Protein AF-A0A1F6G8S6-F1 (afdb_monomer)

Foldseek 3Di:
DFDQPDDPDQALDPLLLLLLLLLLVLLLLQLQQQQQQAPHALVRCCVPPVFRQAQCAQHPLGGHRQDGFLLNVLLLLQLVQCLVPVHDDLLSSLVSLLVVVVVPTSDDDPLSVVLSVVCVVPVDLADDADPVLQFCSLQSRLSSLLLLCLPPLVSSLVRSCSNSRSRRNYPNNSLLSSLLSSLLSCLSGPLDVVVSVVSLVSSCVVPVPQAPLVPLPLQLERRSSNLNSLLVNLLVVDDASSSSSSSQSSSGHRRSSSSSSNSSNRSSNRGDVRPPPSSVVRNDPVSSVSSSVSSVSSCCSRPVVSPDD

Secondary structure (DSSP, 8-state):
-------S----SHHHHHHHHHHHHHHHHHHHHHTTTTT--HHHHHHHHSS--S---BTTTTBPTT---HHHHHHHHHHHHHHHHTS--HHHHHHHHHHHHHT--S---HHHHHHHHHHHHH--SSPPP-TT--BGGGTTT-HHHHHHTSS-HHHHHHHHHHHHTTT---HHHHHHHHHHHHHHHHHHHH--HHHHHHHHHHHHHHSHHHH-GGG-----SSBHHHHHHHHHHHHHH-SSHHHHHHHHHHH-SSHHHHHHHHHHHHHHHH-GGGS-HHHHTTS-HHHHHHHHHHHHHHHHHHHGGG---

Sequence (309 aa):
MPPNLLTEGAPWDRGVQLRAQGAFLGAALGDALGGTTEFMTPSEIEYKHGVHKEMIGGGWLRLKPGQVTDDTQMNLALGQSIIDRGGLDPSDVAAKFLAWMRSKPIDLGSTVRQGLQQFRRSGLALAEPSEYAAGNGAAMRMLPAILAALEDREKMQEWVLGQARITHNNPVSDAGCLFLADLIRAALLMGGRAPLKSIAFSWIELYPNLFDFKRFKRSVDGYLPNSVKTALHFFFSTGDFEACLVGVVNAGGDADTNGALAGMLAGAFYGPTELPRRWLKVLDSPTQIEINRQVSQIWQQFYSHQETP

InterPro domains:
  IPR005502 ADP-ribosylation/Crystallin J1 [PF03747] (22-278)
  IPR013479 ADP-ribosyl-dinitrogen reductase hydrolase [TIGR02662] (17-298)
  IPR036705 ADP-ribosylation/Crystallin J1 superfamily [G3DSA:1.10.4080.10] (14-304)
  IPR036705 ADP-ribosylation/Crystallin J1 superfamily [SSF101478] (19-287)
  IPR050792 ADP-ribosylglycohydrolase-like [PTHR16222] (16-284)

Mean predicted aligned error: 3.8 Å

Nearest PDB structures (foldseek):
  2woe-assembly3_C  TM=9.854E-01  e=2.363E-29  Rhodospirillum rubrum
  2woc-assembly3_C  TM=9.839E-01  e=4.883E-29  Rhodospirillum rubrum
  3o5t-assembly1_A  TM=9.790E-01  e=7.488E-27  Azospirillum brasilense
  3g9d-assembly2_B  TM=9.784E-01  e=2.441E-25  Azospirillum brasilense
  1t5j-assembly1_A  TM=8.883E-01  e=4.228E-17  Methanocaldococcus jannaschii

Solvent-accessible surface area (backbone atoms only — not comparable to full-atom values): 15519 Å² total; per-residue (Å²): 133,65,80,85,83,74,68,92,79,64,73,80,43,72,65,32,56,42,9,50,46,8,13,54,52,22,18,38,52,15,21,13,49,4,44,34,31,38,76,31,49,41,70,54,42,36,72,77,54,57,70,60,79,69,50,67,25,32,38,88,81,60,38,52,50,17,45,64,50,46,48,44,52,43,21,54,36,40,35,52,33,30,63,79,65,76,38,87,47,40,57,54,32,46,50,39,51,43,53,48,59,71,70,60,59,96,49,77,59,69,51,53,54,51,16,44,52,47,25,73,74,71,69,47,43,56,32,72,81,34,90,85,26,32,41,33,83,41,51,51,29,34,59,44,37,42,67,60,26,60,87,44,62,68,58,17,50,52,36,40,46,42,61,18,22,28,33,26,25,20,75,66,23,47,53,44,34,50,50,51,46,56,45,33,52,43,22,34,60,63,66,49,71,65,65,48,50,52,55,51,48,45,49,21,72,76,35,54,90,55,44,50,35,92,69,67,76,79,52,31,46,58,43,21,40,32,28,52,21,47,24,51,41,30,55,74,74,40,91,51,53,62,59,18,42,35,52,40,24,45,57,8,29,38,3,17,56,32,8,18,49,28,17,26,40,36,12,12,44,67,19,51,87,56,50,58,65,74,50,63,72,41,35,46,64,68,60,53,52,50,51,55,49,49,51,51,48,42,43,55,74,68,48,58,88,57,74,70,130

Structure (mmCIF, N/CA/C/O backbone):
data_AF-A0A1F6G8S6-F1
#
_entry.id   AF-A0A1F6G8S6-F1
#
loop_
_atom_site.group_PDB
_atom_site.id
_atom_site.type_symbol
_atom_site.label_atom_id
_atom_site.label_alt_id
_atom_site.label_comp_id
_atom_site.label_asym_id
_atom_site.label_entity_id
_atom_site.label_seq_id
_atom_site.pdbx_PDB_ins_code
_atom_site.Cartn_x
_atom_site.Cartn_y
_atom_site.Cartn_z
_atom_site.occupancy
_atom_site.B_iso_or_equiv
_atom_site.auth_seq_id
_atom_site.auth_comp_id
_atom_site.auth_asym_id
_atom_site.auth_atom_id
_atom_site.pdbx_PDB_model_num
ATOM 1 N N . MET A 1 1 ? 6.877 16.413 12.586 1.00 63.47 1 MET A N 1
ATOM 2 C CA . MET A 1 1 ? 5.881 16.099 11.540 1.00 63.47 1 MET A CA 1
ATOM 3 C C . MET A 1 1 ? 5.879 17.227 10.525 1.00 63.47 1 MET A C 1
ATOM 5 O O . MET A 1 1 ? 6.006 18.370 10.956 1.00 63.47 1 MET A O 1
ATOM 9 N N . PRO A 1 2 ? 5.785 16.941 9.218 1.00 67.75 2 PRO A N 1
ATOM 10 C CA . PRO A 1 2 ? 5.714 17.987 8.204 1.00 67.75 2 PRO A CA 1
ATOM 11 C C . PRO A 1 2 ? 4.380 18.748 8.281 1.00 67.75 2 PRO A C 1
ATOM 13 O O . PRO A 1 2 ? 3.397 18.191 8.794 1.00 67.75 2 PRO A O 1
ATOM 16 N N . PRO A 1 3 ? 4.346 20.008 7.802 1.00 61.47 3 PRO A N 1
ATOM 17 C CA . PRO A 1 3 ? 3.150 20.845 7.841 1.00 61.47 3 PRO A CA 1
ATOM 18 C C . PRO A 1 3 ? 2.005 20.223 7.031 1.00 61.47 3 PRO A C 1
ATOM 20 O O . PRO A 1 3 ? 2.232 19.592 5.998 1.00 61.47 3 PRO A O 1
ATOM 23 N N . ASN A 1 4 ? 0.763 20.412 7.487 1.00 71.75 4 ASN A N 1
ATOM 24 C CA . ASN A 1 4 ? -0.418 20.052 6.703 1.00 71.75 4 ASN A CA 1
ATOM 25 C C . ASN A 1 4 ? -0.569 21.065 5.559 1.00 71.75 4 ASN A C 1
ATOM 27 O O . ASN A 1 4 ? -1.045 22.175 5.767 1.00 71.75 4 ASN A O 1
ATOM 31 N N . LEU A 1 5 ? -0.113 20.689 4.363 1.00 62.06 5 LEU A N 1
ATOM 32 C CA . LEU A 1 5 ? -0.135 21.550 3.175 1.00 62.06 5 LEU A CA 1
ATOM 33 C C . LEU A 1 5 ? -1.486 21.534 2.439 1.00 62.06 5 LEU A C 1
ATOM 35 O O . LEU A 1 5 ? -1.617 22.179 1.400 1.00 62.06 5 LEU A O 1
ATOM 39 N N . LEU A 1 6 ? -2.482 20.800 2.951 1.00 63.47 6 LEU A N 1
ATOM 40 C CA . LEU A 1 6 ? -3.836 20.836 2.410 1.00 63.47 6 LEU A CA 1
ATOM 41 C C . LEU A 1 6 ? -4.555 22.066 2.961 1.00 63.47 6 LEU A C 1
ATOM 43 O O . LEU A 1 6 ? -4.807 22.152 4.161 1.00 63.47 6 LEU A O 1
ATOM 47 N N . THR A 1 7 ? -4.871 23.014 2.083 1.00 49.47 7 THR A N 1
ATOM 48 C CA . THR A 1 7 ? -5.745 24.147 2.399 1.00 49.47 7 THR A CA 1
ATOM 49 C C . THR A 1 7 ? -7.145 23.639 2.745 1.00 49.47 7 THR A C 1
ATOM 51 O O . THR A 1 7 ? -7.621 22.683 2.131 1.00 49.47 7 THR A O 1
ATOM 54 N N . GLU A 1 8 ? -7.810 24.274 3.710 1.00 49.31 8 GLU A N 1
ATOM 55 C CA . GLU A 1 8 ? -9.228 24.036 4.009 1.00 49.31 8 GLU A CA 1
ATOM 56 C C . GLU A 1 8 ? -10.070 24.116 2.717 1.00 49.31 8 GLU A C 1
ATOM 58 O O . GLU A 1 8 ? -9.845 24.997 1.885 1.00 49.31 8 GLU A O 1
ATOM 63 N N . GLY A 1 9 ? -11.011 23.180 2.529 1.00 53.47 9 GLY A N 1
ATOM 64 C CA . GLY A 1 9 ? -11.917 23.165 1.368 1.00 53.47 9 GLY A CA 1
ATOM 65 C C . GLY A 1 9 ? -11.586 22.173 0.243 1.00 53.47 9 GLY A C 1
ATOM 66 O O . GLY A 1 9 ? -11.941 22.432 -0.906 1.00 53.47 9 GLY A O 1
ATOM 67 N N . ALA A 1 10 ? -10.923 21.044 0.527 1.00 57.28 10 ALA A N 1
ATOM 68 C CA . ALA A 1 10 ? -10.801 19.968 -0.462 1.00 57.28 10 ALA A CA 1
ATOM 69 C C . ALA A 1 10 ? -12.202 19.455 -0.870 1.00 57.28 10 ALA A C 1
ATOM 71 O O . ALA A 1 10 ? -13.037 19.245 0.011 1.00 57.28 10 ALA A O 1
ATOM 72 N N . PRO A 1 11 ? -12.491 19.269 -2.171 1.00 63.47 11 PRO A N 1
ATOM 73 C CA . PRO A 1 11 ? -13.819 18.864 -2.613 1.00 63.47 11 PRO A CA 1
ATOM 74 C C . PRO A 1 11 ? -14.069 17.398 -2.248 1.00 63.47 11 PRO A C 1
ATOM 76 O O . PRO A 1 11 ? -13.376 16.510 -2.735 1.00 63.47 11 PRO A O 1
ATOM 79 N N . TRP A 1 12 ? -15.071 17.142 -1.411 1.00 72.31 12 TRP A N 1
ATOM 80 C CA . TRP A 1 12 ? -15.525 15.799 -1.029 1.00 72.31 12 TRP A CA 1
ATOM 81 C C . TRP A 1 12 ? -16.490 15.238 -2.066 1.00 72.31 12 TRP A C 1
ATOM 83 O O . TRP A 1 12 ? -17.660 14.981 -1.803 1.00 72.31 12 TRP A O 1
ATOM 93 N N . ASP A 1 13 ? -15.994 15.114 -3.292 1.00 78.06 13 ASP A N 1
ATOM 94 C CA . ASP A 1 13 ? -16.807 14.798 -4.455 1.00 78.06 13 ASP A CA 1
ATOM 95 C C . ASP A 1 13 ? -16.595 13.367 -4.970 1.00 78.06 13 ASP A C 1
ATOM 97 O O . ASP A 1 13 ? -15.736 12.594 -4.527 1.00 78.06 13 ASP A O 1
ATOM 101 N N . ARG A 1 14 ? -17.382 13.021 -5.993 1.00 84.12 14 ARG A N 1
ATOM 102 C CA . ARG A 1 14 ? -17.264 11.752 -6.715 1.00 84.12 14 ARG A CA 1
ATOM 103 C C . ARG A 1 14 ? -15.857 11.526 -7.290 1.00 84.12 14 ARG A C 1
ATOM 105 O O . ARG A 1 14 ? -15.459 10.377 -7.472 1.00 84.12 14 ARG A O 1
ATOM 112 N N . GLY A 1 15 ? -15.100 12.583 -7.579 1.00 88.88 15 GLY A N 1
ATOM 113 C CA . GLY A 1 15 ? -13.724 12.506 -8.059 1.00 88.88 15 GLY A CA 1
ATOM 114 C C . GLY A 1 15 ? -12.766 11.944 -7.009 1.00 88.88 15 GLY A C 1
ATOM 115 O O . GLY A 1 15 ? -11.955 11.078 -7.342 1.00 88.88 15 GLY A O 1
ATOM 116 N N . VAL A 1 16 ? -12.883 12.360 -5.743 1.00 90.94 16 VAL A N 1
ATOM 117 C CA . VAL A 1 16 ? -12.100 11.776 -4.635 1.00 90.94 16 VAL A CA 1
ATOM 118 C C . VAL A 1 16 ? -12.448 10.303 -4.445 1.00 90.94 16 VAL A C 1
ATOM 120 O O . VAL A 1 16 ? -11.545 9.472 -4.353 1.00 90.94 16 VAL A O 1
ATOM 123 N N . GLN A 1 17 ? -13.735 9.950 -4.473 1.00 92.50 17 GLN A N 1
ATOM 124 C CA . GLN A 1 17 ? -14.167 8.555 -4.359 1.00 92.50 17 GLN A CA 1
ATOM 125 C C . GLN A 1 17 ? -13.624 7.681 -5.502 1.00 92.50 17 GLN A C 1
ATOM 127 O O . GLN A 1 17 ? -13.172 6.558 -5.277 1.00 92.50 17 GLN A O 1
ATOM 132 N N . LEU A 1 18 ? -13.625 8.194 -6.738 1.00 93.81 18 LEU A N 1
ATOM 133 C CA . LEU A 1 18 ? -13.023 7.503 -7.878 1.00 93.81 18 LEU A CA 1
ATOM 134 C C . LEU A 1 18 ? -11.514 7.331 -7.680 1.00 93.81 18 LEU A C 1
ATOM 136 O O . LEU A 1 18 ? -11.003 6.237 -7.896 1.00 93.81 18 LEU A O 1
ATOM 140 N N . ARG A 1 19 ? -10.792 8.355 -7.212 1.00 95.94 19 ARG A N 1
ATOM 141 C CA . ARG A 1 19 ? -9.364 8.228 -6.875 1.00 95.94 19 ARG A CA 1
ATOM 142 C C . ARG A 1 19 ? -9.115 7.223 -5.744 1.00 95.94 19 ARG A C 1
ATOM 144 O O . ARG A 1 19 ? -8.142 6.482 -5.822 1.00 95.94 19 ARG A O 1
ATOM 151 N N . ALA A 1 20 ? -10.007 7.114 -4.759 1.00 96.75 20 ALA A N 1
ATOM 152 C CA . ALA A 1 20 ? -9.940 6.081 -3.720 1.00 96.75 20 ALA A CA 1
ATOM 153 C C . ALA A 1 20 ? -10.088 4.665 -4.304 1.00 96.75 20 ALA A C 1
ATOM 155 O O . ALA A 1 20 ? -9.316 3.768 -3.962 1.00 96.75 20 ALA A O 1
ATOM 156 N N . GLN A 1 21 ? -11.014 4.479 -5.250 1.00 97.56 21 GLN A N 1
ATOM 157 C CA . GLN A 1 21 ? -11.130 3.240 -6.024 1.00 97.56 21 GLN A CA 1
ATOM 158 C C . GLN A 1 21 ? -9.853 2.967 -6.834 1.00 97.56 21 GLN A C 1
ATOM 160 O O . GLN A 1 21 ? -9.352 1.844 -6.838 1.00 97.56 21 GLN A O 1
ATOM 165 N N . GLY A 1 22 ? -9.306 4.001 -7.479 1.00 98.19 22 GLY A N 1
ATOM 166 C CA . GLY A 1 22 ? -8.044 3.945 -8.210 1.00 98.19 22 GLY A CA 1
ATOM 167 C C . GLY A 1 22 ? -6.873 3.518 -7.328 1.00 98.19 22 GLY A C 1
ATOM 168 O O . GLY A 1 22 ? -6.099 2.662 -7.737 1.00 98.19 22 GLY A O 1
ATOM 169 N N . ALA A 1 23 ? -6.771 4.048 -6.108 1.00 98.69 23 ALA A N 1
ATOM 170 C CA . ALA A 1 23 ? -5.733 3.700 -5.141 1.00 98.69 23 ALA A CA 1
ATOM 171 C C . ALA A 1 23 ? -5.807 2.228 -4.722 1.00 98.69 23 ALA A C 1
ATOM 173 O O . ALA A 1 23 ? -4.795 1.532 -4.716 1.00 98.69 23 ALA A O 1
ATOM 174 N N . PHE A 1 24 ? -7.005 1.733 -4.404 1.00 98.75 24 PHE A N 1
ATOM 175 C CA . PHE A 1 24 ? -7.172 0.366 -3.911 1.00 98.75 24 PHE A CA 1
ATOM 176 C C . PHE A 1 24 ? -6.977 -0.658 -5.034 1.00 98.75 24 PHE A C 1
ATOM 178 O O . PHE A 1 24 ? -6.201 -1.601 -4.885 1.00 98.75 24 PHE A O 1
ATOM 185 N N . LEU A 1 25 ? -7.588 -0.435 -6.202 1.00 98.81 25 LEU A N 1
ATOM 186 C CA . LEU A 1 25 ? -7.312 -1.260 -7.379 1.00 98.81 25 LEU A CA 1
ATOM 187 C C . LEU A 1 25 ? -5.840 -1.160 -7.781 1.00 98.81 25 LEU A C 1
ATOM 189 O O . LEU A 1 25 ? -5.233 -2.171 -8.093 1.00 98.81 25 LEU A O 1
ATOM 193 N N . GLY A 1 26 ? -5.247 0.031 -7.735 1.00 98.81 26 GLY A N 1
ATOM 194 C CA . GLY A 1 26 ? -3.843 0.246 -8.057 1.00 98.81 26 GLY A CA 1
ATOM 195 C C . GLY A 1 26 ? -2.903 -0.560 -7.164 1.00 98.81 26 GLY A C 1
ATOM 196 O O . GLY A 1 26 ? -1.983 -1.187 -7.683 1.00 98.81 26 GLY A O 1
ATOM 197 N N . ALA A 1 27 ? -3.171 -0.608 -5.856 1.00 98.88 27 ALA A N 1
ATOM 198 C CA . ALA A 1 27 ? -2.441 -1.461 -4.922 1.00 98.88 27 ALA A CA 1
ATOM 199 C C . ALA A 1 27 ? -2.555 -2.945 -5.306 1.00 98.88 27 ALA A C 1
ATOM 201 O O . ALA A 1 27 ? -1.536 -3.614 -5.450 1.00 98.88 27 ALA A O 1
ATOM 202 N N . ALA A 1 28 ? -3.771 -3.428 -5.583 1.00 98.88 28 ALA A N 1
ATOM 203 C CA . ALA A 1 28 ? -4.000 -4.816 -5.988 1.00 98.88 28 ALA A CA 1
ATOM 204 C C . ALA A 1 28 ? -3.361 -5.176 -7.338 1.00 98.88 28 ALA A C 1
ATOM 206 O O . ALA A 1 28 ? -2.873 -6.287 -7.532 1.00 98.88 28 ALA A O 1
ATOM 207 N N . LEU A 1 29 ? -3.338 -4.233 -8.284 1.00 98.88 29 LEU A N 1
ATOM 208 C CA . LEU A 1 29 ? -2.660 -4.423 -9.561 1.00 98.88 29 LEU A CA 1
ATOM 209 C C . LEU A 1 29 ? -1.137 -4.482 -9.384 1.00 98.88 29 LEU A C 1
ATOM 211 O O . LEU A 1 29 ? -0.482 -5.258 -10.075 1.00 98.88 29 LEU A O 1
ATOM 215 N N . GLY A 1 30 ? -0.583 -3.668 -8.482 1.00 98.81 30 GLY A N 1
ATOM 216 C CA . GLY A 1 30 ? 0.840 -3.662 -8.154 1.00 98.81 30 GLY A CA 1
ATOM 217 C C . GLY A 1 30 ? 1.306 -4.945 -7.482 1.00 98.81 30 GLY A C 1
ATOM 218 O O . GLY A 1 30 ? 2.284 -5.526 -7.942 1.00 98.81 30 GLY A O 1
ATOM 219 N N . ASP A 1 31 ? 0.555 -5.406 -6.485 1.00 98.81 31 ASP A N 1
ATOM 220 C CA . ASP A 1 31 ? 0.712 -6.709 -5.829 1.00 98.81 31 ASP A CA 1
ATOM 221 C C . ASP A 1 31 ? 0.735 -7.841 -6.879 1.00 98.81 31 ASP A C 1
ATOM 223 O O . ASP A 1 31 ? 1.769 -8.474 -7.111 1.00 98.81 31 ASP A O 1
ATOM 227 N N . ALA A 1 32 ? -0.358 -8.013 -7.635 1.00 98.69 32 ALA A N 1
ATOM 228 C CA . ALA A 1 32 ? -0.484 -9.126 -8.577 1.00 98.69 32 ALA A CA 1
ATOM 229 C C . ALA A 1 32 ? 0.550 -9.089 -9.720 1.00 98.69 32 ALA A C 1
ATOM 231 O O . ALA A 1 32 ? 0.971 -10.135 -10.225 1.00 98.69 32 ALA A O 1
ATOM 232 N N . LEU A 1 33 ? 0.948 -7.894 -10.176 1.00 98.75 33 LEU A N 1
ATOM 233 C CA . LEU A 1 33 ? 1.986 -7.751 -11.196 1.00 98.75 33 LEU A CA 1
ATOM 234 C C . LEU A 1 33 ? 3.373 -8.065 -10.615 1.00 98.75 33 LEU A C 1
ATOM 236 O O . LEU A 1 33 ? 4.149 -8.774 -11.262 1.00 98.75 33 LEU A O 1
ATOM 240 N N . GLY A 1 34 ? 3.674 -7.563 -9.417 1.00 98.56 34 GLY A N 1
ATOM 241 C CA . GLY A 1 34 ? 4.967 -7.704 -8.752 1.00 98.56 34 GLY A CA 1
ATOM 242 C C . GLY A 1 34 ? 5.249 -9.108 -8.220 1.00 98.56 34 GLY A C 1
ATOM 243 O O . GLY A 1 34 ? 6.388 -9.557 -8.314 1.00 98.56 34 GLY A O 1
ATOM 244 N N . GLY A 1 35 ? 4.225 -9.870 -7.818 1.00 98.12 35 GLY A N 1
ATOM 245 C CA . GLY A 1 35 ? 4.396 -11.246 -7.321 1.00 98.12 35 GLY A CA 1
ATOM 246 C C . GLY A 1 35 ? 5.021 -12.217 -8.337 1.00 98.12 35 GLY A C 1
ATOM 247 O O . GLY A 1 35 ? 5.520 -13.284 -7.985 1.00 98.12 35 GLY A O 1
ATOM 248 N N . THR A 1 36 ? 5.045 -11.852 -9.625 1.00 98.50 36 THR A N 1
ATOM 249 C CA . THR A 1 36 ? 5.765 -12.618 -10.658 1.00 98.50 36 THR A CA 1
ATOM 250 C C . THR A 1 36 ? 7.285 -12.466 -10.542 1.00 98.50 36 THR A C 1
ATOM 252 O O . THR A 1 36 ? 8.013 -13.429 -10.788 1.00 98.50 36 THR A O 1
ATOM 255 N N . THR A 1 37 ? 7.762 -11.262 -10.211 1.00 98.38 37 THR A N 1
ATOM 256 C CA . THR A 1 37 ? 9.184 -10.877 -10.224 1.00 98.38 37 THR A CA 1
ATOM 257 C C . THR A 1 37 ? 9.789 -10.725 -8.831 1.00 98.38 37 THR A C 1
ATOM 259 O O . THR A 1 37 ? 10.955 -10.345 -8.701 1.00 98.38 37 THR A O 1
ATOM 262 N N . GLU A 1 38 ? 9.026 -11.054 -7.794 1.00 97.88 38 GLU A N 1
ATOM 263 C CA . GLU A 1 38 ? 9.492 -11.082 -6.415 1.00 97.88 38 GLU A CA 1
ATOM 264 C C . GLU A 1 38 ? 10.717 -12.007 -6.250 1.00 97.88 38 GLU A C 1
ATOM 266 O O . GLU A 1 38 ? 10.808 -13.090 -6.839 1.00 97.88 38 GLU A O 1
ATOM 271 N N . PHE A 1 39 ? 11.696 -11.529 -5.481 1.00 96.88 39 PHE A N 1
ATOM 272 C CA . PHE A 1 39 ? 13.040 -12.076 -5.272 1.00 96.88 39 PHE A CA 1
ATOM 273 C C . PHE A 1 39 ? 13.929 -12.211 -6.514 1.00 96.88 39 PHE A C 1
ATOM 275 O O . PHE A 1 39 ? 15.046 -12.719 -6.407 1.00 96.88 39 PHE A O 1
ATOM 282 N N . MET A 1 40 ? 13.499 -11.720 -7.678 1.00 97.81 40 MET A N 1
ATOM 283 C CA . MET A 1 40 ? 14.347 -11.666 -8.867 1.00 97.81 40 MET A CA 1
ATOM 284 C C . MET A 1 40 ? 15.191 -10.391 -8.892 1.00 97.81 40 MET A C 1
ATOM 286 O O . MET A 1 40 ? 14.781 -9.325 -8.433 1.00 97.81 40 MET A O 1
ATOM 290 N N . THR A 1 41 ? 16.375 -10.480 -9.485 1.00 97.06 41 THR A N 1
ATOM 291 C CA . THR A 1 41 ? 17.188 -9.320 -9.866 1.00 97.06 41 THR A CA 1
ATOM 292 C C . THR A 1 41 ? 16.727 -8.743 -11.212 1.00 97.06 41 THR A C 1
ATOM 294 O O . THR A 1 41 ? 16.174 -9.479 -12.034 1.00 97.06 41 THR A O 1
ATOM 297 N N . PRO A 1 42 ? 17.022 -7.463 -11.523 1.00 96.50 42 PRO A N 1
ATOM 298 C CA . PRO A 1 42 ? 16.706 -6.884 -12.832 1.00 96.50 42 PRO A CA 1
ATOM 299 C C . PRO A 1 42 ? 17.224 -7.710 -14.017 1.00 96.50 42 PRO A C 1
ATOM 301 O O . PRO A 1 42 ? 16.502 -7.911 -14.988 1.00 96.50 42 PRO A O 1
ATOM 304 N N . SER A 1 43 ? 18.448 -8.244 -13.924 1.00 97.50 43 SER A N 1
ATOM 305 C CA . SER A 1 43 ? 19.036 -9.080 -14.980 1.00 97.50 43 SER A CA 1
ATOM 306 C C . SER A 1 43 ? 18.284 -10.397 -15.182 1.00 97.50 43 SER A C 1
ATOM 308 O O . SER A 1 43 ? 18.160 -10.865 -16.310 1.00 97.50 43 SER A O 1
ATOM 310 N N . GLU A 1 44 ? 17.766 -11.006 -14.114 1.00 98.12 44 GLU A N 1
ATOM 311 C CA . GLU A 1 44 ? 16.960 -12.227 -14.223 1.00 98.12 44 GLU A CA 1
ATOM 312 C C . GLU A 1 44 ? 15.583 -11.946 -14.825 1.00 98.12 44 GLU A C 1
ATOM 314 O O . GLU A 1 44 ? 15.074 -12.771 -15.588 1.00 98.12 44 GLU A O 1
ATOM 319 N N . ILE A 1 45 ? 14.989 -10.793 -14.502 1.00 98.38 45 ILE A N 1
ATOM 320 C CA . ILE A 1 45 ? 13.717 -10.354 -15.086 1.00 98.38 45 ILE A CA 1
ATOM 321 C C . ILE A 1 45 ? 13.907 -10.104 -16.580 1.00 98.38 45 ILE A C 1
ATOM 323 O O . ILE A 1 45 ? 13.143 -10.634 -17.384 1.00 98.38 45 ILE A O 1
ATOM 327 N N . GLU A 1 46 ? 14.968 -9.390 -16.959 1.00 98.19 46 GLU A N 1
ATOM 328 C CA . GLU A 1 46 ? 15.315 -9.150 -18.359 1.00 98.19 46 GLU A CA 1
ATOM 329 C C . GLU A 1 46 ? 15.547 -10.457 -19.120 1.00 98.19 46 GLU A C 1
ATOM 331 O O . GLU A 1 46 ? 14.983 -10.664 -20.193 1.00 98.19 46 GLU A O 1
ATOM 336 N N . TYR A 1 47 ? 16.301 -11.388 -18.536 1.00 98.19 47 TYR A N 1
ATOM 337 C CA . TYR A 1 47 ? 16.574 -12.678 -19.161 1.00 98.19 47 TYR A CA 1
ATOM 338 C C . TYR A 1 47 ? 15.310 -13.527 -19.376 1.00 98.19 47 TYR A C 1
ATOM 340 O O . TYR A 1 47 ? 15.156 -14.141 -20.432 1.00 98.19 47 TYR A O 1
ATOM 348 N N . LYS A 1 48 ? 14.402 -13.590 -18.390 1.00 97.75 48 LYS A N 1
ATOM 349 C CA . LYS A 1 48 ? 13.210 -14.458 -18.455 1.00 97.75 48 LYS A CA 1
ATOM 350 C C . LYS A 1 48 ? 12.013 -13.816 -19.156 1.00 97.75 48 LYS A C 1
ATOM 352 O O . LYS A 1 48 ? 11.224 -14.528 -19.772 1.00 97.75 48 LYS A O 1
ATOM 357 N N . HIS A 1 49 ? 11.854 -12.502 -19.030 1.00 97.62 49 HIS A N 1
ATOM 358 C CA . HIS A 1 49 ? 10.639 -11.782 -19.421 1.00 97.62 49 HIS A CA 1
ATOM 359 C C . HIS A 1 49 ? 10.908 -10.608 -20.373 1.00 97.62 49 HIS A C 1
ATOM 361 O O . HIS A 1 49 ? 9.960 -10.052 -20.931 1.00 97.62 49 HIS A O 1
ATOM 367 N N . GLY A 1 50 ? 12.169 -10.215 -20.577 1.00 98.31 50 GLY A N 1
ATOM 368 C CA . GLY A 1 50 ? 12.527 -8.968 -21.250 1.00 98.31 50 GLY A CA 1
ATOM 369 C C . GLY A 1 50 ? 12.103 -7.767 -20.408 1.00 98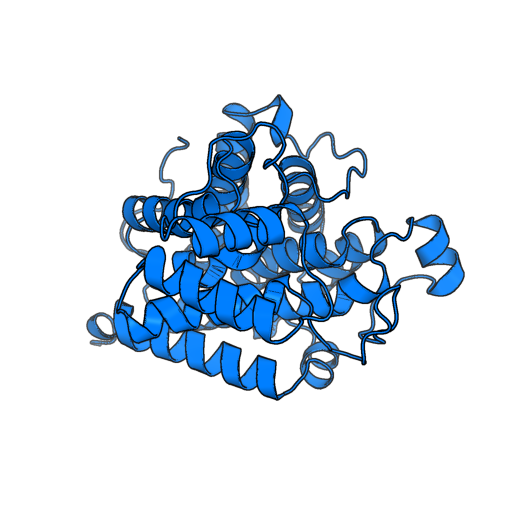.31 50 GLY A C 1
ATOM 370 O O . GLY A 1 50 ? 12.850 -7.278 -19.573 1.00 98.31 50 GLY A O 1
ATOM 371 N N . VAL A 1 51 ? 10.870 -7.308 -20.598 1.00 98.31 51 VAL A N 1
ATOM 372 C CA . VAL A 1 51 ? 10.245 -6.321 -19.711 1.00 98.31 51 VAL A CA 1
ATOM 373 C C . VAL A 1 51 ? 8.939 -6.912 -19.216 1.00 98.31 51 VAL A C 1
ATOM 375 O O . VAL A 1 51 ? 7.998 -7.095 -19.993 1.00 98.31 51 VAL A O 1
ATOM 378 N N . HIS A 1 52 ? 8.876 -7.202 -17.920 1.00 98.62 52 HIS A N 1
ATOM 379 C CA . HIS A 1 52 ? 7.677 -7.734 -17.289 1.00 98.62 52 HIS A CA 1
ATOM 380 C C . HIS A 1 52 ? 6.592 -6.656 -17.209 1.00 98.62 52 HIS A C 1
ATOM 382 O O . HIS A 1 52 ? 6.770 -5.631 -16.555 1.00 98.62 52 HIS A O 1
ATOM 388 N N . LYS A 1 53 ? 5.477 -6.856 -17.912 1.00 98.44 53 LYS A N 1
ATOM 389 C CA . LYS A 1 53 ? 4.388 -5.863 -18.025 1.00 98.44 53 LYS A CA 1
ATOM 390 C C . LYS A 1 53 ? 2.997 -6.475 -18.183 1.00 98.44 53 LYS A C 1
ATOM 392 O O . LYS A 1 53 ? 2.037 -5.766 -18.486 1.00 98.44 53 LYS A O 1
ATOM 397 N N . GLU A 1 54 ? 2.891 -7.790 -18.028 1.00 98.06 54 GLU A N 1
ATOM 398 C CA . GLU A 1 54 ? 1.646 -8.542 -18.175 1.00 98.06 54 GLU A CA 1
ATOM 399 C C . GLU A 1 54 ? 1.410 -9.394 -16.929 1.00 98.06 54 GLU A C 1
ATOM 401 O O . GLU A 1 54 ? 2.346 -9.961 -16.371 1.00 98.06 54 GLU A O 1
ATOM 406 N N . MET A 1 55 ? 0.154 -9.512 -16.498 1.00 96.88 55 MET A N 1
ATOM 407 C CA . MET A 1 55 ? -0.223 -10.286 -15.310 1.00 96.88 55 MET A CA 1
ATOM 408 C C . MET A 1 55 ? -0.236 -11.785 -15.602 1.00 96.88 55 MET A C 1
ATOM 410 O O . MET A 1 55 ? -1.291 -12.396 -15.739 1.00 96.88 55 MET A O 1
ATOM 414 N N . ILE A 1 56 ? 0.944 -12.381 -15.726 1.00 97.94 56 ILE A N 1
ATOM 415 C CA . ILE A 1 56 ? 1.105 -13.799 -16.077 1.00 97.94 56 ILE A CA 1
ATOM 416 C C . ILE A 1 56 ? 1.132 -14.736 -14.859 1.00 97.94 56 ILE A C 1
ATOM 418 O O . ILE A 1 56 ? 1.070 -15.952 -15.037 1.00 97.94 56 ILE A O 1
ATOM 422 N N . GLY A 1 57 ? 1.185 -14.196 -13.637 1.00 97.75 57 GLY A N 1
ATOM 423 C CA . GLY A 1 57 ? 1.356 -14.988 -12.417 1.00 97.75 57 GLY A CA 1
ATOM 424 C C . GLY A 1 57 ? 2.714 -15.698 -12.389 1.00 97.75 57 GLY A C 1
ATOM 425 O O . GLY A 1 57 ? 3.692 -15.234 -12.966 1.00 97.75 57 GLY A O 1
ATOM 426 N N . GLY A 1 58 ? 2.789 -16.858 -11.745 1.00 97.44 58 GLY A N 1
ATOM 427 C CA . GLY A 1 58 ? 4.038 -17.588 -11.564 1.00 97.44 58 GLY A CA 1
ATOM 428 C C . GLY A 1 58 ? 4.807 -17.077 -10.351 1.00 97.44 58 GLY A C 1
ATOM 429 O O . GLY A 1 58 ? 4.292 -17.138 -9.236 1.00 97.44 58 GLY A O 1
ATOM 430 N N . GLY A 1 59 ? 6.055 -16.654 -10.551 1.00 96.88 59 GLY A N 1
ATOM 431 C CA . GLY A 1 59 ? 6.956 -16.321 -9.447 1.00 96.88 59 GLY A CA 1
ATOM 432 C C . GLY A 1 59 ? 7.278 -17.525 -8.555 1.00 96.88 59 GLY A C 1
ATOM 433 O O . GLY A 1 59 ? 6.942 -18.678 -8.860 1.00 96.88 59 GLY A O 1
ATOM 434 N N . TRP A 1 60 ? 7.944 -17.268 -7.433 1.00 97.12 60 TRP A N 1
ATOM 435 C CA . TRP A 1 60 ? 8.315 -18.316 -6.478 1.00 97.12 60 TRP A CA 1
ATOM 436 C C . TRP A 1 60 ? 7.089 -18.931 -5.773 1.00 97.12 60 TRP A C 1
ATOM 438 O O . TRP A 1 60 ? 7.099 -20.124 -5.459 1.00 97.12 60 TRP A O 1
ATOM 448 N N . LEU A 1 61 ? 6.005 -18.159 -5.636 1.00 96.12 61 LEU A N 1
ATOM 449 C CA . LEU A 1 61 ? 4.713 -18.576 -5.075 1.00 96.12 61 LEU A CA 1
ATOM 450 C C . LEU A 1 61 ? 3.835 -19.388 -6.042 1.00 96.12 61 LEU A C 1
ATOM 452 O O . LEU A 1 61 ? 2.837 -19.970 -5.619 1.00 96.12 61 LEU A O 1
ATOM 456 N N . ARG A 1 62 ? 4.189 -19.466 -7.334 1.00 97.38 62 ARG A N 1
ATOM 457 C CA . ARG A 1 62 ? 3.384 -20.121 -8.389 1.00 97.38 62 ARG A CA 1
ATOM 458 C C . ARG A 1 62 ? 1.951 -19.574 -8.469 1.00 97.38 62 ARG A C 1
ATOM 460 O O . ARG A 1 62 ? 0.990 -20.338 -8.588 1.00 97.38 62 ARG A O 1
ATOM 467 N N . LEU A 1 63 ? 1.825 -18.251 -8.410 1.00 97.81 63 LEU A N 1
ATOM 468 C CA . LEU A 1 63 ? 0.562 -17.520 -8.486 1.00 97.81 63 LEU A CA 1
ATOM 469 C C . LEU A 1 63 ? -0.180 -17.816 -9.792 1.00 97.81 63 LEU A C 1
ATOM 471 O O . LEU A 1 63 ? 0.423 -18.019 -10.849 1.00 97.81 63 LEU A O 1
ATOM 475 N N . LYS A 1 64 ? -1.510 -17.793 -9.748 1.00 98.19 64 LYS A N 1
ATOM 476 C CA . LYS A 1 64 ? -2.317 -17.715 -10.971 1.00 98.19 64 LYS A CA 1
ATOM 477 C C . LYS A 1 64 ? -2.213 -16.301 -11.568 1.00 98.19 64 LYS A C 1
ATOM 479 O O . LYS A 1 64 ? -2.004 -15.350 -10.817 1.00 98.19 64 LYS A O 1
ATOM 484 N N . PRO A 1 65 ? -2.394 -16.132 -12.891 1.00 98.38 65 PRO A N 1
ATOM 485 C CA . PRO A 1 65 ? -2.560 -14.813 -13.502 1.00 98.38 65 PRO A CA 1
ATOM 486 C C . PRO A 1 65 ? -3.565 -13.949 -12.727 1.00 98.38 65 PRO A C 1
ATOM 488 O O . PRO A 1 65 ? -4.694 -14.384 -12.506 1.00 98.38 65 PRO A O 1
ATOM 491 N N . GLY A 1 66 ? -3.140 -12.757 -12.295 1.00 97.81 66 GLY A N 1
ATOM 492 C CA . GLY A 1 66 ? -3.985 -11.799 -11.570 1.00 97.81 66 GLY A CA 1
ATOM 493 C C . GLY A 1 66 ? -4.312 -12.159 -10.119 1.00 97.81 66 GLY A C 1
ATOM 494 O O . GLY A 1 66 ? -5.170 -11.510 -9.528 1.00 97.81 66 GLY A O 1
ATOM 495 N N . GLN A 1 67 ? -3.673 -13.183 -9.548 1.00 98.44 67 GLN A N 1
ATOM 496 C CA . GLN A 1 67 ? -3.812 -13.518 -8.133 1.00 98.44 67 GLN A CA 1
ATOM 497 C C . GLN A 1 67 ? -2.985 -12.560 -7.268 1.00 98.44 67 GLN A C 1
ATOM 499 O O . GLN A 1 67 ? -1.796 -12.387 -7.519 1.00 98.44 67 GLN A O 1
ATOM 504 N N . VAL A 1 68 ? -3.619 -12.006 -6.237 1.00 98.38 68 VAL A N 1
ATOM 505 C CA . VAL A 1 68 ? -3.002 -11.132 -5.224 1.00 98.38 68 VAL A CA 1
ATOM 506 C C . VAL A 1 68 ? -2.402 -11.909 -4.038 1.00 98.38 68 VAL A C 1
ATOM 508 O O . VAL A 1 68 ? -2.822 -13.044 -3.759 1.00 98.38 68 VAL A O 1
ATOM 511 N N . THR A 1 69 ? -1.467 -11.289 -3.317 1.00 98.38 69 THR A N 1
ATOM 512 C CA . THR A 1 69 ? -0.755 -11.807 -2.136 1.00 98.38 69 THR A CA 1
ATOM 513 C C . THR A 1 69 ? -1.293 -11.193 -0.830 1.00 98.38 69 THR A C 1
ATOM 515 O O . THR A 1 69 ? -2.481 -10.854 -0.724 1.00 98.38 69 THR A O 1
ATOM 518 N N . ASP A 1 70 ? -0.478 -11.161 0.227 1.00 98.31 70 ASP A N 1
ATOM 519 C CA . ASP A 1 70 ? -0.848 -10.640 1.536 1.00 98.31 70 ASP A CA 1
ATOM 520 C C . ASP A 1 70 ? -1.050 -9.121 1.549 1.00 98.31 70 ASP A C 1
ATOM 522 O O . ASP A 1 70 ? -1.929 -8.664 2.285 1.00 98.31 70 ASP A O 1
ATOM 526 N N . ASP A 1 71 ? -0.368 -8.347 0.699 1.00 98.62 71 ASP A N 1
ATOM 527 C CA . ASP A 1 71 ? -0.580 -6.903 0.533 1.00 98.62 71 ASP A CA 1
ATOM 528 C C . ASP A 1 71 ? -2.065 -6.547 0.366 1.00 98.62 71 ASP A C 1
ATOM 530 O O . ASP A 1 71 ? -2.657 -5.799 1.161 1.00 98.62 71 ASP A O 1
ATOM 534 N N . THR A 1 72 ? -2.715 -7.114 -0.654 1.00 98.75 72 THR A N 1
ATOM 535 C CA . THR A 1 72 ? -4.130 -6.838 -0.930 1.00 98.75 72 THR A CA 1
ATOM 536 C C . THR A 1 72 ? -5.038 -7.490 0.103 1.00 98.75 72 THR A C 1
ATOM 538 O O . THR A 1 72 ? -5.990 -6.866 0.580 1.00 98.75 72 THR A O 1
ATOM 541 N N . GLN A 1 73 ? -4.758 -8.737 0.489 1.00 98.75 73 GLN A N 1
ATOM 542 C CA . GLN A 1 73 ? -5.620 -9.478 1.413 1.00 98.75 73 GLN A CA 1
ATOM 543 C C . GLN A 1 73 ? -5.669 -8.828 2.802 1.00 98.75 73 GLN A C 1
ATOM 545 O O . GLN A 1 73 ? -6.734 -8.778 3.425 1.00 98.75 73 GLN A O 1
ATOM 550 N N . MET A 1 74 ? -4.551 -8.278 3.282 1.00 98.81 74 MET A N 1
ATOM 551 C CA . MET A 1 74 ? -4.511 -7.553 4.547 1.00 98.81 74 MET A CA 1
ATOM 552 C C . MET A 1 74 ? -5.186 -6.178 4.454 1.00 98.81 74 MET A C 1
ATOM 554 O O . MET A 1 74 ? -5.836 -5.781 5.422 1.00 98.81 74 MET A O 1
ATOM 558 N N . ASN A 1 75 ? -5.131 -5.476 3.310 1.00 98.69 75 ASN A N 1
ATOM 559 C CA . ASN A 1 75 ? -5.980 -4.292 3.102 1.00 98.69 75 ASN A CA 1
ATOM 560 C C . ASN A 1 75 ? -7.466 -4.665 3.216 1.00 98.69 75 ASN A C 1
ATOM 562 O O . ASN A 1 75 ? -8.206 -4.020 3.952 1.00 98.69 75 ASN A O 1
ATOM 566 N N . LEU A 1 76 ? -7.907 -5.730 2.541 1.00 98.88 76 LEU A N 1
ATOM 567 C CA . LEU A 1 76 ? -9.303 -6.178 2.601 1.00 98.88 76 LEU A CA 1
ATOM 568 C C . LEU A 1 76 ? -9.732 -6.544 4.031 1.00 98.88 76 LEU A C 1
ATOM 570 O O . LEU A 1 76 ? -10.833 -6.194 4.458 1.00 98.88 76 LEU A O 1
ATOM 574 N N . ALA A 1 77 ? -8.863 -7.207 4.799 1.00 98.81 77 ALA A N 1
ATOM 575 C CA . ALA A 1 77 ? -9.135 -7.535 6.196 1.00 98.81 77 ALA A CA 1
ATOM 576 C C . ALA A 1 77 ? -9.239 -6.282 7.088 1.00 98.81 77 ALA A C 1
ATOM 578 O O . ALA A 1 77 ? -10.137 -6.213 7.930 1.00 98.81 77 ALA A O 1
ATOM 579 N N . LEU A 1 78 ? -8.367 -5.283 6.892 1.00 98.94 78 LEU A N 1
ATOM 580 C CA . LEU A 1 78 ? -8.442 -4.006 7.609 1.00 98.94 78 LEU A CA 1
ATOM 581 C C . LEU A 1 78 ? -9.736 -3.258 7.270 1.00 98.94 78 LEU A C 1
ATOM 583 O O . LEU A 1 78 ? -10.439 -2.808 8.174 1.00 98.94 78 LEU A O 1
ATOM 587 N N . GLY A 1 79 ? -10.069 -3.145 5.983 1.00 98.81 79 GLY A N 1
ATOM 588 C CA . GLY A 1 79 ? -11.264 -2.428 5.549 1.00 98.81 79 GLY A CA 1
ATOM 589 C C . GLY A 1 79 ? -12.546 -3.073 6.060 1.00 98.81 79 GLY A C 1
ATOM 590 O O . GLY A 1 79 ? -13.430 -2.363 6.534 1.00 98.81 79 GLY A O 1
ATOM 591 N N . GLN A 1 80 ? -12.610 -4.408 6.108 1.00 98.88 80 GLN A N 1
ATOM 592 C CA . GLN A 1 80 ? -13.742 -5.095 6.726 1.00 98.88 80 GLN A CA 1
ATOM 593 C C . GLN A 1 80 ? -13.880 -4.765 8.221 1.00 98.88 80 GLN A C 1
ATOM 595 O O . GLN A 1 80 ? -14.999 -4.627 8.703 1.00 98.88 80 GLN A O 1
ATOM 600 N N . SER A 1 81 ? -12.774 -4.628 8.966 1.00 98.88 81 SER A N 1
ATOM 601 C CA . SER A 1 81 ? -12.821 -4.230 10.386 1.00 98.88 81 SER A CA 1
ATOM 602 C C . SER A 1 81 ? -13.382 -2.827 10.557 1.00 98.88 81 SER A C 1
ATOM 604 O O . SER A 1 81 ? -14.308 -2.618 11.337 1.00 98.88 81 SER A O 1
ATOM 606 N N . ILE A 1 82 ? -12.882 -1.881 9.764 1.00 98.81 82 ILE A N 1
ATOM 607 C CA . ILE A 1 82 ? -13.329 -0.488 9.814 1.00 98.81 82 ILE A CA 1
ATOM 608 C C . ILE A 1 82 ? -14.827 -0.376 9.515 1.00 98.81 82 ILE A C 1
ATOM 610 O O . ILE A 1 82 ? -15.532 0.345 10.218 1.00 98.81 82 ILE A O 1
ATOM 614 N N . ILE A 1 83 ? -15.315 -1.119 8.519 1.00 98.62 83 ILE A N 1
ATOM 615 C CA . ILE A 1 83 ? -16.737 -1.168 8.160 1.00 98.62 83 ILE A CA 1
ATOM 616 C C . ILE A 1 83 ? -17.570 -1.738 9.316 1.00 98.62 83 ILE A C 1
ATOM 618 O O . ILE A 1 83 ? -18.523 -1.099 9.765 1.00 98.62 83 ILE A O 1
ATOM 622 N N . ASP A 1 84 ? -17.188 -2.910 9.835 1.00 98.50 84 ASP A N 1
ATOM 623 C CA . ASP A 1 84 ? -17.937 -3.613 10.887 1.00 98.50 84 ASP A CA 1
ATOM 624 C C . ASP A 1 84 ? -18.008 -2.814 12.197 1.00 98.50 84 ASP A C 1
ATOM 626 O O . ASP A 1 84 ? -18.974 -2.931 12.954 1.00 98.50 84 ASP A O 1
ATOM 630 N N . ARG A 1 85 ? -16.972 -2.020 12.489 1.00 98.44 85 ARG A N 1
ATOM 631 C CA . ARG A 1 85 ? -16.824 -1.282 13.752 1.00 98.44 85 ARG A CA 1
ATOM 632 C C . ARG A 1 85 ? -17.177 0.201 13.644 1.00 98.44 85 ARG A C 1
ATOM 634 O O . ARG A 1 85 ? -17.313 0.854 14.674 1.00 98.44 85 ARG A O 1
ATOM 641 N N . GLY A 1 86 ? -17.333 0.738 12.433 1.00 97.50 86 GLY A N 1
ATOM 642 C CA . GLY A 1 86 ? -17.524 2.174 12.207 1.00 97.50 86 GLY A CA 1
ATOM 643 C C . GLY A 1 86 ? -16.328 3.032 12.607 1.00 97.50 86 GLY A C 1
ATOM 644 O O . GLY A 1 86 ? -16.476 4.208 12.929 1.00 97.50 86 GLY A O 1
ATOM 645 N N . GLY A 1 87 ? -15.135 2.444 12.576 1.00 97.62 87 GLY A N 1
ATOM 646 C CA . GLY A 1 87 ? -13.875 3.101 12.883 1.00 97.62 87 GLY A CA 1
ATOM 647 C C . GLY A 1 87 ? -12.760 2.096 13.131 1.00 97.62 87 GLY A C 1
ATOM 648 O O . GLY A 1 87 ? -12.968 0.888 13.021 1.00 97.62 87 GLY A O 1
ATOM 649 N N . LEU A 1 88 ? -11.563 2.583 13.459 1.00 98.44 88 LEU A N 1
ATOM 650 C CA . LEU A 1 88 ? -10.460 1.691 13.793 1.00 98.44 88 LEU A CA 1
ATOM 651 C C . LEU A 1 88 ? -10.623 1.111 15.208 1.00 98.44 88 LEU A C 1
ATOM 653 O O . LEU A 1 88 ? -10.557 1.835 16.198 1.00 98.44 88 LEU A O 1
ATOM 657 N N . ASP A 1 89 ? -10.736 -0.212 15.290 1.00 98.62 89 ASP A N 1
ATOM 658 C CA . ASP A 1 89 ? -10.652 -0.992 16.527 1.00 98.62 89 ASP A CA 1
ATOM 659 C C . ASP A 1 89 ? -9.453 -1.955 16.412 1.00 98.62 89 ASP A C 1
ATOM 661 O O . ASP A 1 89 ? -9.565 -2.988 15.748 1.00 98.62 89 ASP A O 1
ATOM 665 N N . PRO A 1 90 ? -8.281 -1.640 17.004 1.00 98.44 90 PRO A N 1
ATOM 666 C CA . PRO A 1 90 ? -7.076 -2.456 16.839 1.00 98.44 90 PRO A CA 1
ATOM 667 C C . PRO A 1 90 ? -7.259 -3.930 17.223 1.00 98.44 90 PRO A C 1
ATOM 669 O O . PRO A 1 90 ? -6.653 -4.806 16.603 1.00 98.44 90 PRO A O 1
ATOM 672 N N . SER A 1 91 ? -8.106 -4.227 18.213 1.00 98.50 91 SER A N 1
ATOM 673 C CA . SER A 1 91 ? -8.390 -5.599 18.639 1.00 98.50 91 SER A CA 1
ATOM 674 C C . SER A 1 91 ? -9.208 -6.364 17.604 1.00 98.50 91 SER A C 1
ATOM 676 O O . SER A 1 91 ? -8.890 -7.524 17.328 1.00 98.50 91 SER A O 1
ATOM 678 N N . ASP A 1 92 ? -10.210 -5.729 16.990 1.00 98.81 92 ASP A N 1
ATOM 679 C CA . ASP A 1 92 ? -10.960 -6.337 15.885 1.00 98.81 92 ASP A CA 1
ATOM 680 C C . ASP A 1 92 ? -10.089 -6.497 14.627 1.00 98.81 92 ASP A C 1
ATOM 682 O O . ASP A 1 92 ? -10.079 -7.569 14.017 1.00 98.81 92 ASP A O 1
ATOM 686 N N . VAL A 1 93 ? -9.257 -5.500 14.299 1.00 98.88 93 VAL A N 1
ATOM 687 C CA . VAL A 1 93 ? -8.281 -5.588 13.197 1.00 98.88 93 VAL A CA 1
ATOM 688 C C . VAL A 1 93 ? -7.339 -6.775 13.405 1.00 98.88 93 VAL A C 1
ATOM 690 O O . VAL A 1 93 ? -7.172 -7.611 12.513 1.00 98.88 93 VAL A O 1
ATOM 693 N N . ALA A 1 94 ? -6.758 -6.904 14.601 1.00 98.75 94 ALA A N 1
ATOM 694 C CA . ALA A 1 94 ? -5.874 -8.013 14.938 1.00 98.75 94 ALA A CA 1
ATOM 695 C C . ALA A 1 94 ? -6.599 -9.370 14.868 1.00 98.75 94 ALA A C 1
ATOM 697 O O . ALA A 1 94 ? -6.022 -10.356 14.398 1.00 98.75 94 ALA A O 1
ATOM 698 N N . ALA A 1 95 ? -7.874 -9.431 15.268 1.00 98.75 95 ALA A N 1
ATOM 699 C CA . ALA A 1 95 ? -8.698 -10.629 15.139 1.00 98.75 95 ALA A CA 1
ATOM 700 C C . ALA A 1 95 ? -8.956 -11.008 13.671 1.00 98.75 95 ALA A C 1
ATOM 702 O O . ALA A 1 95 ? -8.833 -12.188 13.325 1.00 98.75 95 ALA A O 1
ATOM 703 N N . LYS A 1 96 ? -9.237 -10.037 12.791 1.00 98.75 96 LYS A N 1
ATOM 704 C CA . LYS A 1 96 ? -9.407 -10.280 11.349 1.00 98.75 96 LYS A CA 1
ATOM 705 C C . LYS A 1 96 ? -8.105 -10.700 10.674 1.00 98.75 96 LYS A C 1
ATOM 707 O O . LYS A 1 96 ? -8.112 -11.669 9.917 1.00 98.75 96 LYS A O 1
ATOM 712 N N . PHE A 1 97 ? -6.977 -10.073 11.005 1.00 98.81 97 PHE A N 1
ATOM 713 C CA . PHE A 1 97 ? -5.663 -10.522 10.532 1.00 98.81 97 PHE A CA 1
ATOM 714 C C . PHE A 1 97 ? -5.325 -11.932 11.028 1.00 98.81 97 PHE A C 1
ATOM 716 O O . PHE A 1 97 ? -4.809 -12.751 10.272 1.00 98.81 97 PHE A O 1
ATOM 723 N N . LEU A 1 98 ? -5.656 -12.271 12.277 1.00 98.50 98 LEU A N 1
ATOM 724 C CA . LEU A 1 98 ? -5.466 -13.622 12.803 1.00 98.50 98 LEU A CA 1
ATOM 725 C C . LEU A 1 98 ? -6.370 -14.649 12.098 1.00 98.50 98 LEU A C 1
ATOM 727 O O . LEU A 1 98 ? -5.932 -15.774 11.848 1.00 98.50 98 LEU A O 1
ATOM 731 N N . ALA A 1 99 ? -7.614 -14.286 11.774 1.00 98.56 99 ALA A N 1
ATOM 732 C CA . ALA A 1 99 ? -8.523 -15.124 10.994 1.00 98.56 99 ALA A CA 1
ATOM 733 C C . ALA A 1 99 ? -7.999 -15.348 9.566 1.00 98.56 99 ALA A C 1
ATOM 735 O O . ALA A 1 99 ? -7.970 -16.489 9.106 1.00 98.56 99 ALA A O 1
ATOM 736 N N . TRP A 1 100 ? -7.497 -14.293 8.921 1.00 98.44 100 TRP A N 1
ATOM 737 C CA . TRP A 1 100 ? -6.804 -14.371 7.637 1.00 98.44 100 TRP A CA 1
ATOM 738 C C . TRP A 1 100 ? -5.565 -15.277 7.714 1.00 98.44 100 TRP A C 1
ATOM 740 O O . TRP A 1 100 ? -5.473 -16.243 6.972 1.00 98.44 100 TRP A O 1
ATOM 750 N N . MET A 1 101 ? -4.670 -15.105 8.692 1.00 98.31 101 MET A N 1
ATOM 751 C CA . MET A 1 101 ? -3.508 -15.995 8.853 1.00 98.31 101 MET A CA 1
ATOM 752 C C . MET A 1 101 ? -3.917 -17.475 9.016 1.00 98.31 101 MET A C 1
ATOM 754 O O . MET A 1 101 ? -3.213 -18.377 8.557 1.00 98.31 101 MET A O 1
ATOM 758 N N . ARG A 1 102 ? -5.057 -17.754 9.667 1.00 97.50 102 ARG A N 1
ATOM 759 C CA . ARG A 1 102 ? -5.590 -19.118 9.841 1.00 97.50 102 ARG A CA 1
ATOM 760 C C . ARG A 1 102 ? -6.147 -19.725 8.552 1.00 97.50 102 ARG A C 1
ATOM 762 O O . ARG A 1 102 ? -6.179 -20.953 8.471 1.00 97.50 102 ARG A O 1
ATOM 769 N N . SER A 1 103 ? -6.533 -18.918 7.560 1.00 97.25 103 SER A N 1
ATOM 770 C CA . SER A 1 103 ? -6.935 -19.416 6.236 1.00 97.25 103 SER A CA 1
ATOM 771 C C . SER A 1 103 ? -5.751 -19.927 5.407 1.00 97.25 103 SER A C 1
ATOM 773 O O . SER A 1 103 ? -5.973 -20.536 4.365 1.00 97.25 103 SER A O 1
ATOM 775 N N . LYS A 1 104 ? -4.518 -19.777 5.925 1.00 96.62 104 LYS A N 1
ATOM 776 C CA . LYS A 1 104 ? -3.251 -20.178 5.297 1.00 96.62 104 LYS A CA 1
ATOM 777 C C . LYS A 1 104 ? -3.034 -19.419 3.980 1.00 96.62 104 LYS A C 1
ATOM 779 O O . LYS A 1 104 ? -3.105 -20.037 2.916 1.00 96.62 104 LYS A O 1
ATOM 784 N N . PRO A 1 105 ? -2.791 -18.097 4.053 1.00 96.75 105 PRO A N 1
ATOM 785 C CA . PRO A 1 105 ? -2.499 -17.300 2.869 1.00 96.75 105 PRO A CA 1
ATOM 786 C C . PRO A 1 105 ? -1.252 -17.831 2.158 1.00 96.75 105 PRO A C 1
ATOM 788 O O . PRO A 1 105 ? -0.419 -18.510 2.769 1.00 96.75 105 PRO A O 1
ATOM 791 N N . ILE A 1 106 ? -1.167 -17.553 0.856 1.00 95.38 106 ILE A N 1
ATOM 792 C CA . ILE A 1 106 ? -0.084 -18.061 0.008 1.00 95.38 106 ILE A CA 1
ATOM 793 C C . ILE A 1 106 ? 1.274 -17.495 0.422 1.00 95.38 106 ILE A C 1
ATOM 795 O O . ILE A 1 106 ? 2.259 -18.229 0.387 1.00 95.38 106 ILE A O 1
ATOM 799 N N . ASP A 1 107 ? 1.2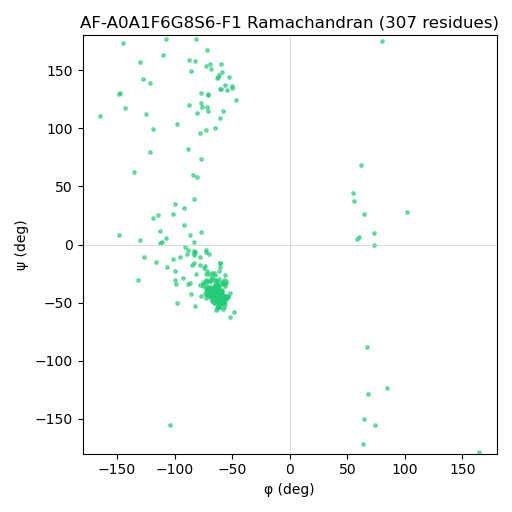81 -16.247 0.886 1.00 95.06 107 ASP A N 1
ATOM 800 C CA . ASP A 1 107 ? 2.423 -15.611 1.516 1.00 95.06 107 ASP A CA 1
ATOM 801 C C . ASP A 1 107 ? 2.038 -14.950 2.848 1.00 95.06 107 ASP A C 1
ATOM 803 O O . ASP A 1 107 ? 0.857 -14.733 3.141 1.00 95.06 107 ASP A O 1
ATOM 807 N N . LEU A 1 108 ? 3.036 -14.763 3.712 1.00 95.19 108 LEU A N 1
ATOM 808 C CA . LEU A 1 108 ? 2.899 -14.110 5.007 1.00 95.19 108 LEU A CA 1
ATOM 809 C C . LEU A 1 108 ? 4.276 -13.726 5.556 1.00 95.19 108 LEU A C 1
ATOM 811 O O . LEU A 1 108 ? 5.013 -14.584 6.072 1.00 95.19 108 LEU A O 1
ATOM 815 N N . GLY A 1 109 ? 4.530 -12.418 5.597 1.00 96.06 109 GLY A N 1
ATOM 816 C CA . GLY A 1 109 ? 5.721 -11.832 6.204 1.00 96.06 109 GLY A CA 1
ATOM 817 C C . GLY A 1 109 ? 5.989 -12.276 7.654 1.00 96.06 109 GLY A C 1
ATOM 818 O O . GLY A 1 109 ? 5.091 -12.457 8.489 1.00 96.06 109 GLY A O 1
ATOM 819 N N . SER A 1 110 ? 7.271 -12.426 7.995 1.00 96.31 110 SER A N 1
ATOM 820 C CA . SER A 1 110 ? 7.716 -12.962 9.290 1.00 96.31 110 SER A CA 1
ATOM 821 C C . SER A 1 110 ? 7.339 -12.067 10.480 1.00 96.31 110 SER A C 1
ATOM 823 O O . SER A 1 110 ? 6.881 -12.580 11.504 1.00 96.31 110 SER A O 1
ATOM 825 N N . THR A 1 111 ? 7.466 -10.744 10.349 1.00 97.75 111 THR A N 1
ATOM 826 C CA . THR A 1 111 ? 7.083 -9.768 11.386 1.00 97.75 111 THR A CA 1
ATOM 827 C C . THR A 1 111 ? 5.570 -9.745 11.604 1.00 97.75 111 THR A C 1
ATOM 829 O O . THR A 1 111 ? 5.106 -9.726 12.745 1.00 97.75 111 THR A O 1
ATOM 832 N N . VAL A 1 112 ? 4.781 -9.853 10.526 1.00 98.25 112 VAL A N 1
ATOM 833 C CA . VAL A 1 112 ? 3.316 -9.981 10.612 1.00 98.25 112 VAL A CA 1
ATOM 834 C C . VAL A 1 112 ? 2.948 -11.235 11.400 1.00 98.25 112 VAL A C 1
ATOM 836 O O . VAL A 1 112 ? 2.207 -11.160 12.381 1.00 98.25 112 VAL A O 1
ATOM 839 N N . ARG A 1 113 ? 3.528 -12.385 11.035 1.00 98.19 113 ARG A N 1
ATOM 840 C CA . ARG A 1 113 ? 3.312 -13.654 11.741 1.00 98.19 113 ARG A CA 1
ATOM 841 C C . ARG A 1 113 ? 3.639 -13.545 13.230 1.00 98.19 113 ARG A C 1
ATOM 843 O O . ARG A 1 113 ? 2.859 -14.029 14.049 1.00 98.19 113 ARG A O 1
ATOM 850 N N . GLN A 1 114 ? 4.769 -12.933 13.580 1.00 97.62 114 GLN A N 1
ATOM 851 C CA . GLN A 1 114 ? 5.189 -12.754 14.972 1.00 97.62 114 GLN A CA 1
ATOM 852 C C . GLN A 1 114 ? 4.193 -11.894 15.757 1.00 97.62 114 GLN A C 1
ATOM 854 O O . GLN A 1 114 ? 3.721 -12.334 16.807 1.00 97.62 114 GLN A O 1
ATOM 859 N N . GLY A 1 115 ? 3.793 -10.737 15.219 1.00 97.94 115 GLY A N 1
ATOM 860 C CA . GLY A 1 115 ? 2.806 -9.861 15.859 1.00 97.94 115 GLY A CA 1
ATOM 861 C C . GLY A 1 115 ? 1.453 -10.545 16.075 1.00 97.94 115 GLY A C 1
ATOM 862 O O . GLY A 1 115 ? 0.895 -10.510 17.170 1.00 97.94 115 GLY A O 1
ATOM 863 N N . LEU A 1 116 ? 0.954 -11.287 15.080 1.00 98.25 116 LEU A N 1
ATOM 864 C CA . LEU A 1 116 ? -0.311 -12.023 15.218 1.00 98.25 116 LEU A CA 1
ATOM 865 C C . LEU A 1 116 ? -0.215 -13.204 16.194 1.00 98.25 116 LEU A C 1
ATOM 867 O O . LEU A 1 116 ? -1.193 -13.547 16.863 1.00 98.25 116 LEU A O 1
ATOM 871 N N . GLN A 1 117 ? 0.953 -13.841 16.309 1.00 97.88 117 GLN A N 1
ATOM 872 C CA . GLN A 1 117 ? 1.192 -14.868 17.324 1.00 97.88 117 GLN A CA 1
ATOM 873 C C . GLN A 1 117 ? 1.271 -14.283 18.735 1.00 97.88 117 GLN A C 1
ATOM 875 O O . GLN A 1 117 ? 0.780 -14.929 19.666 1.00 97.88 117 GLN A O 1
ATOM 880 N N . GLN A 1 118 ? 1.850 -13.089 18.894 1.00 97.50 118 GLN A N 1
ATOM 881 C CA . GLN A 1 118 ? 1.824 -12.338 20.147 1.00 97.50 118 GLN A CA 1
ATOM 882 C C . GLN A 1 118 ? 0.380 -12.011 20.526 1.00 97.50 118 GLN A C 1
ATOM 884 O O . GLN A 1 118 ? -0.057 -12.434 21.594 1.00 97.50 118 GLN A O 1
ATOM 889 N N . PHE A 1 119 ? -0.387 -11.385 19.626 1.00 98.19 119 PHE A N 1
ATOM 890 C CA . PHE A 1 119 ? -1.802 -11.078 19.849 1.00 98.19 119 PHE A CA 1
ATOM 891 C C . PHE A 1 119 ? -2.605 -12.322 20.245 1.00 98.19 119 PHE A C 1
ATOM 893 O O . PHE A 1 119 ? -3.342 -12.305 21.225 1.00 98.19 119 PHE A O 1
ATOM 900 N N . ARG A 1 120 ? -2.411 -13.453 19.552 1.00 97.81 120 ARG A N 1
ATOM 901 C CA . ARG A 1 120 ? -3.087 -14.717 19.892 1.00 97.81 120 ARG A CA 1
ATOM 902 C C . ARG A 1 120 ? -2.793 -15.191 21.321 1.00 97.81 120 ARG A C 1
ATOM 904 O O . ARG A 1 120 ? -3.624 -15.881 21.903 1.00 97.81 120 ARG A O 1
ATOM 911 N N . ARG A 1 121 ? -1.600 -14.908 21.848 1.00 97.50 121 ARG A N 1
ATOM 912 C CA . ARG A 1 121 ? -1.168 -15.328 23.189 1.00 97.50 121 ARG A CA 1
ATOM 913 C C . ARG A 1 121 ? -1.611 -14.353 24.276 1.00 97.50 121 ARG A C 1
ATOM 915 O O . ARG A 1 121 ? -2.014 -14.809 25.338 1.00 97.50 121 ARG A O 1
ATOM 922 N N . SER A 1 122 ? -1.498 -13.050 24.030 1.00 96.94 122 SER A N 1
ATOM 92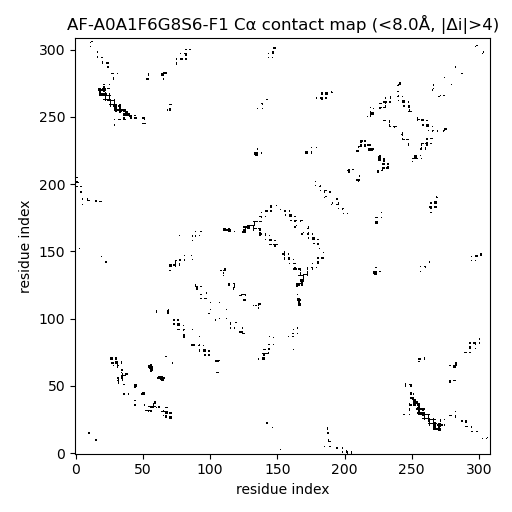3 C CA . SER A 1 122 ? -1.709 -12.008 25.042 1.00 96.94 122 SER A CA 1
ATOM 924 C C . SER A 1 122 ? -3.083 -11.339 24.978 1.00 96.94 122 SER A C 1
ATOM 926 O O . SER A 1 122 ? -3.510 -10.753 25.965 1.00 96.94 122 SER A O 1
ATOM 928 N N . GLY A 1 123 ? -3.757 -11.375 23.826 1.00 97.00 123 GLY A N 1
ATOM 929 C CA . GLY A 1 123 ? -4.946 -10.567 23.537 1.00 97.00 123 GLY A CA 1
ATOM 930 C C . GLY A 1 123 ? -4.655 -9.079 23.291 1.00 97.00 123 GLY A C 1
ATOM 931 O O . GLY A 1 123 ? -5.582 -8.319 23.018 1.00 97.00 123 GLY A O 1
ATOM 932 N N . LEU A 1 124 ? -3.390 -8.648 23.362 1.00 97.00 124 LEU A N 1
ATOM 933 C CA . LEU A 1 124 ? -2.993 -7.249 23.194 1.00 97.00 124 LEU A CA 1
ATOM 934 C C . LEU A 1 124 ? -2.763 -6.926 21.717 1.00 97.00 124 LEU A C 1
ATOM 936 O O . LEU A 1 124 ? -1.888 -7.513 21.080 1.00 97.00 124 LEU A O 1
ATOM 940 N N . ALA A 1 125 ? -3.523 -5.973 21.178 1.00 97.25 125 ALA A N 1
ATOM 941 C CA . ALA A 1 125 ? -3.413 -5.500 19.794 1.00 97.25 125 ALA A CA 1
ATOM 942 C C . ALA A 1 125 ? -2.311 -4.440 19.610 1.00 97.25 125 ALA A C 1
ATOM 944 O O . ALA A 1 125 ? -2.472 -3.456 18.893 1.00 97.25 125 ALA A O 1
ATOM 945 N N . LEU A 1 126 ? -1.190 -4.642 20.295 1.00 98.06 126 LEU A N 1
ATOM 946 C CA . LEU A 1 126 ? -0.001 -3.808 20.241 1.00 98.06 126 LEU A CA 1
ATOM 947 C C . LEU A 1 126 ? 1.206 -4.738 20.350 1.00 98.06 126 LEU A C 1
ATOM 949 O O . LEU A 1 126 ? 1.357 -5.438 21.351 1.00 98.06 126 LEU A O 1
ATOM 953 N N . ALA A 1 127 ? 2.035 -4.769 19.310 1.00 97.56 127 ALA A N 1
ATOM 954 C CA . ALA A 1 127 ? 3.271 -5.532 19.315 1.00 97.56 127 ALA A CA 1
ATOM 955 C C . ALA A 1 127 ? 4.279 -4.913 20.290 1.00 97.56 127 ALA A C 1
ATOM 957 O O . ALA A 1 127 ? 4.289 -3.695 20.498 1.00 97.56 127 ALA A O 1
ATOM 958 N N . GLU A 1 128 ? 5.163 -5.737 20.854 1.00 96.44 128 GLU A N 1
ATOM 959 C CA . GLU A 1 128 ? 6.299 -5.202 21.612 1.00 96.44 128 GLU A CA 1
ATOM 960 C C . GLU A 1 128 ? 7.203 -4.355 20.695 1.00 96.44 128 GLU A C 1
ATOM 962 O O . GLU A 1 128 ? 7.382 -4.710 19.522 1.00 96.44 128 GLU A O 1
ATOM 967 N N . PRO A 1 129 ? 7.796 -3.255 21.196 1.00 97.69 129 PRO A N 1
ATOM 968 C CA . PRO A 1 129 ? 8.777 -2.486 20.440 1.00 97.69 129 PRO A CA 1
ATOM 969 C C . PRO A 1 129 ? 9.935 -3.365 19.950 1.00 97.69 129 PRO A C 1
ATOM 971 O O . PRO A 1 129 ? 10.511 -4.131 20.722 1.00 97.69 129 PRO A O 1
ATOM 974 N N . SER A 1 130 ? 10.305 -3.239 18.675 1.00 96.81 130 SER A N 1
ATOM 975 C CA . SER A 1 130 ? 11.388 -4.034 18.084 1.00 96.81 130 SER A CA 1
ATOM 976 C C . SER A 1 130 ? 12.139 -3.265 17.004 1.00 96.81 130 SER A C 1
ATOM 978 O O . SER A 1 130 ? 11.535 -2.740 16.068 1.00 96.81 130 SER A O 1
ATOM 980 N N . GLU A 1 131 ? 13.472 -3.246 17.079 1.00 95.06 131 GLU A N 1
ATOM 981 C CA . GLU A 1 131 ? 14.335 -2.666 16.037 1.00 95.06 131 GLU A CA 1
ATOM 982 C C . GLU A 1 131 ? 14.243 -3.427 14.702 1.00 95.06 131 GLU A C 1
ATOM 984 O O . GLU A 1 131 ? 14.386 -2.830 13.637 1.00 95.06 131 GLU A O 1
ATOM 989 N N . TYR A 1 132 ? 13.902 -4.720 14.753 1.00 94.19 132 TYR A N 1
ATOM 990 C CA . TYR A 1 132 ? 13.771 -5.602 13.587 1.00 94.19 132 TYR A CA 1
ATOM 991 C C . TYR A 1 132 ? 12.416 -5.477 12.877 1.00 94.19 132 TYR A C 1
ATOM 993 O O . TYR A 1 132 ? 12.217 -6.051 11.810 1.00 94.19 132 TYR A O 1
ATOM 1001 N N . ALA A 1 133 ? 11.475 -4.716 13.441 1.00 96.19 133 ALA A N 1
ATOM 1002 C CA . ALA A 1 133 ? 10.135 -4.537 12.893 1.00 96.19 133 ALA A CA 1
ATOM 1003 C C . ALA A 1 133 ? 10.020 -3.321 11.950 1.00 96.19 133 ALA A C 1
ATOM 1005 O O . ALA A 1 133 ? 8.969 -2.693 11.868 1.00 96.19 133 ALA A O 1
ATOM 1006 N N . ALA A 1 134 ? 11.100 -2.981 11.239 1.00 97.19 134 ALA A N 1
ATOM 1007 C CA . ALA A 1 134 ? 11.154 -1.874 10.276 1.00 97.19 134 ALA A CA 1
ATOM 1008 C C . ALA A 1 134 ? 10.828 -2.294 8.823 1.00 97.19 134 ALA A C 1
ATOM 1010 O O . ALA A 1 134 ? 11.163 -1.582 7.872 1.00 97.19 134 ALA A O 1
ATOM 1011 N N . GLY A 1 135 ? 10.221 -3.472 8.647 1.00 97.75 135 GLY A N 1
ATOM 1012 C CA . GLY A 1 135 ? 9.746 -3.960 7.353 1.00 97.75 135 GLY A CA 1
ATOM 1013 C C . GLY A 1 135 ? 8.505 -3.213 6.854 1.00 97.75 135 GLY A C 1
ATOM 1014 O O . GLY A 1 135 ? 7.863 -2.470 7.596 1.00 97.75 135 GLY A O 1
ATOM 1015 N N . ASN A 1 136 ? 8.158 -3.411 5.589 1.00 98.31 136 ASN A N 1
ATOM 1016 C CA . ASN A 1 136 ? 7.043 -2.732 4.918 1.00 98.31 136 ASN A CA 1
ATOM 1017 C C . ASN A 1 136 ? 5.649 -3.352 5.155 1.00 98.31 136 ASN A C 1
ATOM 1019 O O . ASN A 1 136 ? 4.645 -2.727 4.806 1.00 98.31 136 ASN A O 1
ATOM 1023 N N . GLY A 1 137 ? 5.565 -4.503 5.833 1.00 98.25 137 GLY A N 1
ATOM 1024 C CA . GLY A 1 137 ? 4.320 -5.259 6.023 1.00 98.25 137 GLY A CA 1
ATOM 1025 C C . GLY A 1 137 ? 3.191 -4.529 6.769 1.00 98.25 137 GLY A C 1
ATOM 1026 O O . GLY A 1 137 ? 2.037 -4.961 6.734 1.00 98.25 137 GLY A O 1
ATOM 1027 N N . ALA A 1 138 ? 3.488 -3.429 7.466 1.00 98.69 138 ALA A N 1
ATOM 1028 C CA . ALA A 1 138 ? 2.476 -2.538 8.040 1.00 98.69 138 ALA A CA 1
ATOM 1029 C C . ALA A 1 138 ? 2.007 -1.437 7.077 1.00 98.69 138 ALA A C 1
ATOM 1031 O O . ALA A 1 138 ? 0.834 -1.059 7.120 1.00 98.69 138 ALA A O 1
ATOM 1032 N N . ALA A 1 139 ? 2.898 -0.932 6.220 1.00 98.75 139 ALA A N 1
ATOM 1033 C CA . ALA A 1 139 ? 2.596 0.141 5.277 1.00 98.75 139 ALA A CA 1
ATOM 1034 C C . ALA A 1 139 ? 1.758 -0.361 4.099 1.00 98.75 139 ALA A C 1
ATOM 1036 O O . ALA A 1 139 ? 0.865 0.341 3.635 1.00 98.75 139 ALA A O 1
ATOM 1037 N N . MET A 1 140 ? 1.999 -1.592 3.644 1.00 98.31 140 MET A N 1
ATOM 1038 C CA . MET A 1 140 ? 1.313 -2.150 2.477 1.00 98.31 140 MET A CA 1
ATOM 1039 C C . MET A 1 140 ? -0.206 -2.261 2.625 1.00 98.31 140 MET A C 1
ATOM 1041 O O . MET A 1 140 ? -0.931 -2.242 1.637 1.00 98.31 140 MET A O 1
ATOM 1045 N N . ARG A 1 141 ? -0.698 -2.311 3.867 1.00 98.50 141 ARG A N 1
ATOM 1046 C CA . ARG A 1 141 ? -2.087 -2.643 4.212 1.00 98.50 141 ARG A CA 1
ATOM 1047 C C . ARG A 1 141 ? -2.910 -1.503 4.815 1.00 98.50 141 ARG A C 1
ATOM 1049 O O . ARG A 1 141 ? -3.967 -1.751 5.384 1.00 98.50 141 ARG A O 1
ATOM 1056 N N . MET A 1 142 ? -2.409 -0.269 4.773 1.00 98.50 142 MET A N 1
ATOM 1057 C CA . MET A 1 142 ? -2.979 0.857 5.529 1.00 98.50 142 MET A CA 1
ATOM 1058 C C . MET A 1 142 ? -4.050 1.663 4.778 1.00 98.50 142 MET A C 1
ATOM 1060 O O . MET A 1 142 ? -4.603 2.605 5.348 1.00 98.50 142 MET A O 1
ATOM 1064 N N . LEU A 1 143 ? -4.352 1.330 3.518 1.00 98.75 143 LEU A N 1
ATOM 1065 C CA . LEU A 1 143 ? -5.214 2.160 2.674 1.00 98.75 143 LEU A CA 1
ATOM 1066 C C . LEU A 1 143 ? -6.616 2.375 3.267 1.00 98.75 143 LEU A C 1
ATOM 1068 O O . LEU A 1 143 ? -7.031 3.530 3.333 1.00 98.75 143 LEU A O 1
ATOM 1072 N N . PRO A 1 144 ? -7.342 1.354 3.765 1.00 98.81 144 PRO A N 1
ATOM 1073 C CA . PRO A 1 144 ? -8.657 1.581 4.363 1.00 98.81 144 PRO A CA 1
ATOM 1074 C C . PRO A 1 144 ? -8.657 2.555 5.550 1.00 98.81 144 PRO A C 1
ATOM 1076 O O . PRO A 1 144 ? -9.605 3.321 5.698 1.00 98.81 144 PRO A O 1
ATOM 1079 N N . ALA A 1 145 ? -7.593 2.572 6.364 1.00 98.75 145 ALA A N 1
ATOM 1080 C CA . ALA A 1 145 ? -7.455 3.539 7.456 1.00 98.75 145 ALA A CA 1
ATOM 1081 C C . ALA A 1 145 ? -7.297 4.971 6.925 1.00 98.75 145 ALA A C 1
ATOM 1083 O O . ALA A 1 145 ? -7.905 5.892 7.466 1.00 98.75 145 ALA A O 1
ATOM 1084 N N . ILE A 1 146 ? -6.539 5.148 5.834 1.00 98.56 146 ILE A N 1
ATOM 1085 C CA . ILE A 1 146 ? -6.423 6.436 5.136 1.00 98.56 146 ILE A CA 1
ATOM 1086 C C . ILE A 1 146 ? -7.784 6.866 4.586 1.00 98.56 146 ILE A C 1
ATOM 1088 O O . ILE A 1 146 ? -8.193 8.006 4.785 1.00 98.56 146 ILE A O 1
ATOM 1092 N N . LEU A 1 147 ? -8.490 5.953 3.913 1.00 97.56 147 LEU A N 1
ATOM 1093 C CA . LEU A 1 147 ? -9.761 6.254 3.262 1.00 97.56 147 LEU A CA 1
ATOM 1094 C C . LEU A 1 147 ? -10.861 6.622 4.252 1.00 97.56 147 LEU A C 1
ATOM 1096 O O . LEU A 1 147 ? -11.642 7.497 3.932 1.00 97.56 147 LEU A O 1
ATOM 1100 N N . ALA A 1 148 ? -10.936 5.977 5.416 1.00 97.25 148 ALA A N 1
ATOM 1101 C CA . ALA A 1 148 ? -12.005 6.216 6.386 1.00 97.25 148 ALA A CA 1
ATOM 1102 C C . ALA A 1 148 ? -11.756 7.428 7.308 1.00 97.25 148 ALA A C 1
ATOM 1104 O O . ALA A 1 148 ? -12.679 7.923 7.953 1.00 97.25 148 ALA A O 1
ATOM 1105 N N . ALA A 1 149 ? -10.517 7.924 7.368 1.00 96.38 149 ALA A N 1
ATOM 1106 C CA . ALA A 1 149 ? -10.132 9.105 8.143 1.00 96.38 149 ALA A CA 1
ATOM 1107 C C . ALA A 1 149 ? -9.579 10.238 7.257 1.00 96.38 149 ALA A C 1
ATOM 1109 O O . ALA A 1 149 ? -8.858 11.105 7.737 1.00 96.38 149 ALA A O 1
ATOM 1110 N N . LEU A 1 150 ? -9.916 10.253 5.964 1.00 93.31 150 LEU A N 1
ATOM 1111 C CA . LEU A 1 150 ? -9.318 11.133 4.955 1.00 93.31 150 LEU A CA 1
ATOM 1112 C C . LEU A 1 150 ? -9.426 12.635 5.294 1.00 93.31 150 LEU A C 1
ATOM 1114 O O . LEU A 1 150 ? -8.509 13.403 4.989 1.00 93.31 150 LEU A O 1
ATOM 1118 N N . GLU A 1 151 ? -10.533 13.055 5.915 1.00 88.94 151 GLU A N 1
ATOM 1119 C CA . GLU A 1 151 ? -10.807 14.446 6.316 1.00 88.94 151 GLU A CA 1
ATOM 1120 C C . GLU A 1 151 ? -9.810 14.949 7.350 1.00 88.94 151 GLU A C 1
ATOM 1122 O O . GLU A 1 151 ? -9.126 15.961 7.154 1.00 88.94 151 GLU A O 1
ATOM 1127 N N . ASP A 1 152 ? -9.704 14.190 8.431 1.00 91.69 152 ASP A N 1
ATOM 1128 C CA . ASP A 1 152 ? -8.959 14.543 9.618 1.00 91.69 152 ASP A CA 1
ATOM 1129 C C . ASP A 1 152 ? -7.586 13.880 9.566 1.00 91.69 152 ASP A C 1
ATOM 1131 O O . ASP A 1 152 ? -7.419 12.685 9.813 1.00 91.69 152 ASP A O 1
ATOM 1135 N N . ARG A 1 153 ? -6.574 14.689 9.244 1.00 93.19 153 ARG A N 1
ATOM 1136 C CA . ARG A 1 153 ? -5.195 14.214 9.159 1.00 93.19 153 ARG A CA 1
ATOM 1137 C C . ARG A 1 153 ? -4.716 13.612 10.478 1.00 93.19 153 ARG A C 1
ATOM 1139 O O . ARG A 1 153 ? -3.985 12.632 10.433 1.00 93.19 153 ARG A O 1
ATOM 1146 N N . GLU A 1 154 ? -5.062 14.187 11.624 1.00 95.12 154 GLU A N 1
ATOM 1147 C CA . GLU A 1 154 ? -4.568 13.695 12.914 1.00 95.12 154 GLU A CA 1
ATOM 1148 C C . GLU A 1 154 ? -5.181 12.329 13.223 1.00 95.12 154 GLU A C 1
ATOM 1150 O O . GLU A 1 154 ? -4.454 11.374 13.508 1.00 95.12 154 GLU A O 1
ATOM 1155 N N . LYS A 1 155 ? -6.494 12.196 13.020 1.00 96.62 155 LYS A N 1
ATOM 1156 C CA . LYS A 1 155 ? -7.204 10.916 13.127 1.00 96.62 155 LYS A CA 1
ATOM 1157 C C . LYS A 1 155 ? -6.687 9.876 12.131 1.00 96.62 155 LYS A C 1
ATOM 1159 O O . LYS A 1 155 ? -6.509 8.714 12.490 1.00 96.62 155 LYS A O 1
ATOM 1164 N N . MET A 1 156 ? -6.385 10.276 10.895 1.00 97.94 156 MET A N 1
ATOM 1165 C CA . MET A 1 156 ? -5.762 9.399 9.898 1.00 97.94 156 MET A CA 1
ATOM 1166 C C . MET A 1 156 ? -4.431 8.846 10.403 1.00 97.94 156 MET A C 1
ATOM 1168 O O . MET A 1 156 ? -4.167 7.652 10.274 1.00 97.94 156 MET A O 1
ATOM 1172 N N . GLN A 1 157 ? -3.590 9.698 10.986 1.00 97.88 157 GLN A N 1
ATOM 1173 C CA . GLN A 1 157 ? -2.289 9.291 11.508 1.00 97.88 157 GLN A CA 1
ATOM 1174 C C . GLN A 1 157 ? -2.433 8.350 12.703 1.00 97.88 157 GLN A C 1
ATOM 1176 O O . GLN A 1 157 ? -1.743 7.331 12.755 1.00 97.88 157 GLN A O 1
ATOM 1181 N N . GLU A 1 158 ? -3.365 8.637 13.613 1.00 98.56 158 GLU A N 1
ATOM 1182 C CA . GLU A 1 158 ? -3.721 7.727 14.702 1.00 98.56 158 GLU A CA 1
ATOM 1183 C C . GLU A 1 158 ? -4.130 6.354 14.155 1.00 98.56 158 GLU A C 1
ATOM 1185 O O . GLU A 1 158 ? -3.623 5.330 14.614 1.00 98.56 158 GLU A O 1
ATOM 1190 N N . TRP A 1 159 ? -4.986 6.316 13.131 1.00 98.75 159 TRP A N 1
ATOM 1191 C CA . TRP A 1 159 ? -5.510 5.060 12.602 1.00 98.75 159 TRP A CA 1
ATOM 1192 C C . TRP A 1 159 ? -4.461 4.258 11.821 1.00 98.75 159 TRP A C 1
ATOM 1194 O O . TRP A 1 159 ? -4.361 3.034 11.953 1.00 98.75 159 TRP A O 1
ATOM 1204 N N . VAL A 1 160 ? -3.622 4.944 11.044 1.00 98.88 160 VAL A N 1
ATOM 1205 C CA . VAL A 1 160 ? -2.491 4.334 10.334 1.00 98.88 160 VAL A CA 1
ATOM 1206 C C . VAL A 1 160 ? -1.512 3.695 11.322 1.00 98.88 160 VAL A C 1
ATOM 1208 O O . VAL A 1 160 ? -1.105 2.550 11.111 1.00 98.88 160 VAL A O 1
ATOM 1211 N N . LEU A 1 161 ? -1.170 4.379 12.420 1.00 98.81 161 LEU A N 1
ATOM 1212 C CA . LEU A 1 161 ? -0.295 3.814 13.452 1.00 98.81 161 LEU A CA 1
ATOM 1213 C C . LEU A 1 161 ? -0.982 2.714 14.265 1.00 98.81 161 LEU A C 1
ATOM 1215 O O . LEU A 1 161 ? -0.346 1.712 14.594 1.00 98.81 161 LEU A O 1
ATOM 1219 N N . GLY A 1 162 ? -2.273 2.873 14.559 1.00 98.69 162 GLY A N 1
ATOM 1220 C CA . GLY A 1 162 ? -3.068 1.905 15.306 1.00 98.69 162 GLY A CA 1
ATOM 1221 C C . GLY A 1 162 ? -3.078 0.530 14.641 1.00 98.69 162 GLY A C 1
ATOM 1222 O O . GLY A 1 162 ? -2.828 -0.466 15.313 1.00 98.69 162 GLY A O 1
ATOM 1223 N N . GLN A 1 163 ? -3.264 0.459 13.316 1.00 98.75 163 GLN A N 1
ATOM 1224 C CA . GLN A 1 163 ? -3.177 -0.817 12.587 1.00 98.75 163 GLN A CA 1
ATOM 1225 C C . GLN A 1 163 ? -1.730 -1.308 12.392 1.00 98.75 163 GLN A C 1
ATOM 1227 O O . GLN A 1 163 ? -1.469 -2.518 12.384 1.00 98.75 163 GLN A O 1
ATOM 1232 N N . ALA A 1 164 ? -0.773 -0.387 12.221 1.00 98.81 164 ALA A N 1
ATOM 1233 C CA . ALA A 1 164 ? 0.619 -0.731 11.933 1.00 98.81 164 ALA A CA 1
ATOM 1234 C C . ALA A 1 164 ? 1.254 -1.453 13.126 1.00 98.81 164 ALA A C 1
ATOM 1236 O O . ALA A 1 164 ? 1.786 -2.568 13.001 1.00 98.81 164 ALA A O 1
ATOM 1237 N N . ARG A 1 165 ? 1.102 -0.849 14.308 1.00 98.75 165 ARG A N 1
ATOM 1238 C CA . ARG A 1 165 ? 1.715 -1.286 15.564 1.00 98.75 165 ARG A CA 1
ATOM 1239 C C . ARG A 1 165 ? 1.140 -2.586 16.120 1.00 98.75 165 ARG A C 1
ATOM 1241 O O . ARG A 1 165 ? 1.755 -3.157 17.012 1.00 98.75 165 ARG A O 1
ATOM 1248 N N . ILE A 1 166 ? 0.060 -3.130 15.546 1.00 98.75 166 ILE A N 1
ATOM 1249 C CA . ILE A 1 166 ? -0.394 -4.513 15.809 1.00 98.75 166 ILE A CA 1
ATOM 1250 C C . ILE A 1 166 ? 0.719 -5.524 15.491 1.00 98.75 166 ILE A C 1
ATOM 1252 O O . ILE A 1 166 ? 0.801 -6.584 16.106 1.00 98.75 166 ILE A O 1
ATOM 1256 N N . THR A 1 167 ? 1.586 -5.207 14.523 1.00 98.62 167 THR A N 1
ATOM 1257 C CA . THR A 1 167 ? 2.678 -6.105 14.101 1.00 98.62 167 THR A CA 1
ATOM 1258 C C . THR A 1 167 ? 4.038 -5.426 14.006 1.00 98.62 167 THR A C 1
ATOM 1260 O O . THR A 1 167 ? 5.047 -6.083 14.224 1.00 98.62 167 THR A O 1
ATOM 1263 N N . HIS A 1 168 ? 4.076 -4.133 13.678 1.00 98.62 168 HIS A N 1
ATOM 1264 C CA . HIS A 1 168 ? 5.304 -3.382 13.450 1.00 98.62 168 HIS A CA 1
ATOM 1265 C C . HIS A 1 168 ? 5.363 -2.203 14.422 1.00 98.62 168 HIS A C 1
ATOM 1267 O O . HIS A 1 168 ? 5.013 -1.079 14.072 1.00 98.62 168 HIS A O 1
ATOM 1273 N N . ASN A 1 169 ? 5.761 -2.462 15.669 1.00 98.44 169 ASN A N 1
ATOM 1274 C CA . ASN A 1 169 ? 6.013 -1.405 16.646 1.00 98.44 169 ASN A CA 1
ATOM 1275 C C . ASN A 1 169 ? 7.469 -0.938 16.525 1.00 98.44 169 ASN A C 1
ATOM 1277 O O . ASN A 1 169 ? 8.369 -1.420 17.218 1.00 98.44 169 ASN A O 1
ATOM 1281 N N . ASN A 1 170 ? 7.706 -0.056 15.556 1.00 98.62 170 ASN A N 1
ATOM 1282 C CA . ASN A 1 170 ? 9.034 0.427 15.214 1.00 98.62 170 ASN A CA 1
ATOM 1283 C C . ASN A 1 170 ? 8.966 1.879 14.701 1.00 98.62 170 ASN A C 1
ATOM 1285 O O . ASN A 1 170 ? 8.215 2.144 13.763 1.00 98.62 170 ASN A O 1
ATOM 1289 N N . PRO A 1 171 ? 9.784 2.812 15.226 1.00 98.19 171 PRO A N 1
ATOM 1290 C CA . PRO A 1 171 ? 9.734 4.219 14.818 1.00 98.19 171 PRO A CA 1
ATOM 1291 C C . PRO A 1 171 ? 10.031 4.482 13.333 1.00 98.19 171 PRO A C 1
ATOM 1293 O O . PRO A 1 171 ? 9.515 5.444 12.766 1.00 98.19 171 PRO A O 1
ATOM 1296 N N . VAL A 1 172 ? 10.855 3.648 12.687 1.00 98.25 172 VAL A N 1
ATOM 1297 C CA . VAL A 1 172 ? 11.140 3.747 11.245 1.00 98.25 172 VAL A CA 1
ATOM 1298 C C . VAL A 1 172 ? 9.936 3.272 10.433 1.00 98.25 172 VAL A C 1
ATOM 1300 O O . VAL A 1 172 ? 9.567 3.933 9.459 1.00 98.25 172 VAL A O 1
ATOM 1303 N N . SER A 1 173 ? 9.296 2.175 10.859 1.00 98.56 173 SER A N 1
ATOM 1304 C CA . SER A 1 173 ? 8.033 1.710 10.273 1.00 98.56 173 SER A CA 1
ATOM 1305 C C . SER A 1 173 ? 6.948 2.786 10.385 1.00 98.56 173 SER A C 1
ATOM 1307 O O . SER A 1 173 ? 6.317 3.144 9.391 1.00 98.56 173 SER A O 1
ATOM 1309 N N . ASP A 1 174 ? 6.780 3.358 11.578 1.00 98.69 174 ASP A N 1
ATOM 1310 C CA . ASP A 1 174 ? 5.814 4.426 11.846 1.00 98.69 174 ASP A CA 1
ATOM 1311 C C . ASP A 1 174 ? 6.044 5.633 10.924 1.00 98.69 174 ASP A C 1
ATOM 1313 O O . ASP A 1 174 ? 5.116 6.095 10.259 1.00 98.69 174 ASP A O 1
ATOM 1317 N N . ALA A 1 175 ? 7.289 6.116 10.830 1.00 98.56 175 ALA A N 1
ATOM 1318 C CA . ALA A 1 175 ? 7.632 7.254 9.982 1.00 98.56 175 ALA A CA 1
ATOM 1319 C C . ALA A 1 175 ? 7.337 6.986 8.496 1.00 98.56 175 ALA A C 1
ATOM 1321 O O . ALA A 1 175 ? 6.804 7.858 7.813 1.00 98.56 175 ALA A O 1
ATOM 1322 N N . GLY A 1 176 ? 7.641 5.784 7.993 1.00 98.50 176 GLY A N 1
ATOM 1323 C CA . GLY A 1 176 ? 7.366 5.425 6.599 1.00 98.50 176 GLY A CA 1
ATOM 1324 C C . GLY A 1 176 ? 5.871 5.275 6.298 1.00 98.50 176 GLY A C 1
ATOM 1325 O O . GLY A 1 176 ? 5.416 5.739 5.252 1.00 98.50 176 GLY A O 1
ATOM 1326 N N . CYS A 1 177 ? 5.095 4.702 7.227 1.00 98.81 177 CYS A N 1
ATOM 1327 C CA . CYS A 1 177 ? 3.638 4.596 7.098 1.00 98.81 177 CYS A CA 1
ATOM 1328 C C . CYS A 1 177 ? 2.993 5.986 7.031 1.00 98.81 177 CYS A C 1
ATOM 1330 O O . CYS A 1 177 ? 2.206 6.267 6.131 1.00 98.81 177 CYS A O 1
ATOM 1332 N N . LEU A 1 178 ? 3.370 6.880 7.949 1.00 98.75 178 LEU A N 1
ATOM 1333 C CA . LEU A 1 178 ? 2.853 8.248 7.993 1.00 98.75 178 LEU A CA 1
ATOM 1334 C C . LEU A 1 178 ? 3.263 9.067 6.766 1.00 98.75 178 LEU A C 1
ATOM 1336 O O . LEU A 1 178 ? 2.458 9.847 6.258 1.00 98.75 178 LEU A O 1
ATOM 1340 N N . PHE A 1 179 ? 4.483 8.861 6.260 1.00 98.25 179 PHE A N 1
ATOM 1341 C CA . PHE A 1 179 ? 4.937 9.513 5.039 1.00 98.25 179 PHE A CA 1
ATOM 1342 C C . PHE A 1 179 ? 4.070 9.117 3.837 1.00 98.25 179 PHE A C 1
ATOM 1344 O O . PHE A 1 179 ? 3.503 9.976 3.154 1.00 98.25 179 PHE A O 1
ATOM 1351 N N . LEU A 1 180 ? 3.913 7.818 3.593 1.00 98.56 180 LEU A N 1
ATOM 1352 C CA . LEU A 1 180 ? 3.067 7.341 2.502 1.00 98.56 180 LEU A CA 1
ATOM 1353 C C . LEU A 1 180 ? 1.607 7.768 2.692 1.00 98.56 180 LEU A C 1
ATOM 1355 O O . LEU A 1 180 ? 0.989 8.208 1.726 1.00 98.56 180 LEU A O 1
ATOM 1359 N N . ALA A 1 181 ? 1.075 7.720 3.916 1.00 98.44 181 ALA A N 1
ATOM 1360 C CA . ALA A 1 181 ? -0.288 8.154 4.212 1.00 98.44 181 ALA A CA 1
ATOM 1361 C C . ALA A 1 181 ? -0.527 9.632 3.868 1.00 98.44 181 ALA A C 1
ATOM 1363 O O . ALA A 1 181 ? -1.511 9.948 3.202 1.00 98.44 181 ALA A O 1
ATOM 1364 N N . ASP A 1 182 ? 0.391 10.530 4.241 1.00 96.88 182 ASP A N 1
ATOM 1365 C CA . ASP A 1 182 ? 0.306 11.951 3.880 1.00 96.88 182 ASP A CA 1
ATOM 1366 C C . ASP A 1 182 ? 0.330 12.160 2.355 1.00 96.88 182 ASP A C 1
ATOM 1368 O O . ASP A 1 182 ? -0.428 12.980 1.829 1.00 96.88 182 ASP A O 1
ATOM 1372 N N . LEU A 1 183 ? 1.172 11.414 1.630 1.00 96.88 183 LEU A N 1
ATOM 1373 C CA . LEU A 1 183 ? 1.247 11.499 0.170 1.00 96.88 183 LEU A CA 1
ATOM 1374 C C . LEU A 1 183 ? -0.001 10.954 -0.522 1.00 96.88 183 LEU A C 1
ATOM 1376 O O . LEU A 1 183 ? -0.502 11.589 -1.448 1.00 96.88 183 LEU A O 1
ATOM 1380 N N . ILE A 1 184 ? -0.509 9.804 -0.080 1.00 97.69 184 ILE A N 1
ATOM 1381 C CA . ILE A 1 184 ? -1.725 9.193 -0.625 1.00 97.69 184 ILE A CA 1
ATOM 1382 C C . ILE A 1 184 ? -2.919 10.105 -0.351 1.00 97.69 184 ILE A C 1
ATOM 1384 O O . ILE A 1 184 ? -3.665 10.415 -1.276 1.00 97.69 184 ILE A O 1
ATOM 1388 N N . ARG A 1 185 ? -3.059 10.626 0.875 1.00 95.50 185 ARG A N 1
ATOM 1389 C CA . ARG A 1 185 ? -4.089 11.616 1.215 1.00 95.50 185 ARG A CA 1
ATOM 1390 C C . ARG A 1 185 ? -4.019 12.837 0.298 1.00 95.50 185 ARG A C 1
ATOM 1392 O O . ARG A 1 185 ? -5.039 13.263 -0.237 1.00 95.50 185 ARG A O 1
ATOM 1399 N N . ALA A 1 186 ? -2.829 13.382 0.059 1.00 94.00 186 ALA A N 1
ATOM 1400 C CA . ALA A 1 186 ? -2.672 14.510 -0.854 1.00 94.00 186 ALA A CA 1
ATOM 1401 C C . ALA A 1 186 ? -2.980 14.153 -2.317 1.00 94.00 186 ALA A C 1
ATOM 1403 O O . ALA A 1 186 ? -3.570 14.966 -3.026 1.00 94.00 186 ALA A O 1
ATOM 1404 N N . ALA A 1 187 ? -2.622 12.950 -2.773 1.00 95.00 187 ALA A N 1
ATOM 1405 C CA . ALA A 1 187 ? -2.948 12.467 -4.114 1.00 95.00 187 ALA A CA 1
ATOM 1406 C C . ALA A 1 187 ? -4.468 12.366 -4.315 1.00 95.00 187 ALA A C 1
ATOM 1408 O O . ALA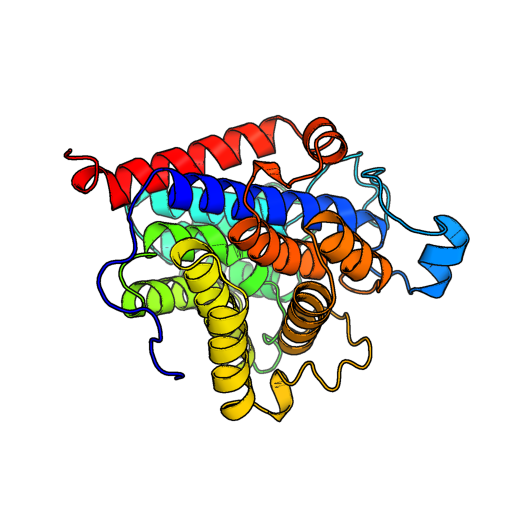 A 1 187 ? -4.990 12.848 -5.321 1.00 95.00 187 ALA A O 1
ATOM 1409 N N . LEU A 1 188 ? -5.173 11.837 -3.311 1.00 94.19 188 LEU A N 1
ATOM 1410 C CA . LEU A 1 188 ? -6.631 11.738 -3.290 1.00 94.19 188 LEU A CA 1
ATOM 1411 C C . LEU A 1 188 ? -7.314 13.115 -3.312 1.00 94.19 188 LEU A C 1
ATOM 1413 O O . LEU A 1 188 ? -8.362 13.249 -3.941 1.00 94.19 188 LEU A O 1
ATOM 1417 N N . LEU A 1 189 ? -6.735 14.136 -2.669 1.00 90.94 189 LEU A N 1
ATOM 1418 C CA . LEU A 1 189 ? -7.393 15.434 -2.464 1.00 90.94 189 LEU A CA 1
ATOM 1419 C C . LEU A 1 189 ? -6.970 16.547 -3.443 1.00 90.94 189 LEU A C 1
ATOM 1421 O O . LEU A 1 189 ? -7.791 17.403 -3.754 1.00 90.94 189 LEU A O 1
ATOM 1425 N N . MET A 1 190 ? -5.729 16.564 -3.951 1.00 79.62 190 MET A N 1
ATOM 1426 C CA . MET A 1 190 ? -5.183 17.722 -4.692 1.00 79.62 190 MET A CA 1
ATOM 1427 C C . MET A 1 190 ? -4.846 17.471 -6.169 1.00 79.62 190 MET A C 1
ATOM 1429 O O . MET A 1 190 ? -4.596 18.433 -6.892 1.00 79.62 190 MET A O 1
ATOM 1433 N N . GLY A 1 191 ? -4.768 16.216 -6.630 1.00 70.31 191 GLY A N 1
ATOM 1434 C CA . GLY A 1 191 ? -4.572 15.853 -8.048 1.00 70.31 191 GLY A CA 1
ATOM 1435 C C . GLY A 1 191 ? -3.306 16.380 -8.762 1.00 70.31 191 GLY A C 1
ATOM 1436 O O . GLY A 1 191 ? -3.157 16.163 -9.961 1.00 70.31 191 GLY A O 1
ATOM 1437 N N . GLY A 1 192 ? -2.378 17.068 -8.080 1.00 85.44 192 GLY A N 1
ATOM 1438 C CA . GLY A 1 192 ? -1.222 17.738 -8.700 1.00 85.44 192 GLY A CA 1
ATOM 1439 C C . GLY A 1 192 ? 0.141 17.262 -8.185 1.00 85.44 192 GLY A C 1
ATOM 1440 O O . GLY A 1 192 ? 0.340 17.095 -6.987 1.00 85.44 192 GLY A O 1
ATOM 1441 N N . ARG A 1 193 ? 1.139 17.098 -9.070 1.00 90.38 193 ARG A N 1
ATOM 1442 C CA . ARG A 1 193 ? 2.489 16.631 -8.670 1.00 90.38 193 ARG A CA 1
ATOM 1443 C C . ARG A 1 193 ? 3.250 17.619 -7.778 1.00 90.38 193 ARG A C 1
ATOM 1445 O O . ARG A 1 193 ? 4.088 17.187 -6.992 1.00 90.38 193 ARG A O 1
ATOM 1452 N N . ALA A 1 194 ? 3.019 18.927 -7.914 1.00 90.81 194 ALA A N 1
ATOM 1453 C CA . ALA A 1 194 ? 3.755 19.941 -7.153 1.00 90.81 194 ALA A CA 1
ATOM 1454 C C . ALA A 1 194 ? 3.477 19.867 -5.632 1.00 90.81 194 ALA A C 1
ATOM 1456 O O . ALA A 1 194 ? 4.450 19.759 -4.883 1.00 90.81 194 ALA A O 1
ATOM 1457 N N . PRO A 1 195 ? 2.212 19.807 -5.164 1.00 89.50 195 PRO A N 1
ATOM 1458 C CA . PRO A 1 195 ? 1.910 19.538 -3.756 1.00 89.50 195 PRO A CA 1
ATOM 1459 C C . PRO A 1 195 ? 2.532 18.239 -3.230 1.00 89.50 195 PRO A C 1
ATOM 1461 O O . PRO A 1 195 ? 3.160 18.240 -2.173 1.00 89.50 195 PRO A O 1
ATOM 1464 N N . LEU A 1 196 ? 2.447 17.148 -4.001 1.00 93.31 196 LEU A N 1
ATOM 1465 C CA . LEU A 1 196 ? 3.033 15.856 -3.625 1.00 93.31 196 LEU A CA 1
ATOM 1466 C C . LEU A 1 196 ? 4.559 15.947 -3.477 1.00 93.31 196 LEU A C 1
ATOM 1468 O O . LEU A 1 196 ? 5.116 15.421 -2.517 1.00 93.31 196 LEU A O 1
ATOM 1472 N N . LYS A 1 197 ? 5.246 16.655 -4.385 1.00 93.81 197 LYS A N 1
ATOM 1473 C CA . LYS A 1 197 ? 6.691 16.915 -4.263 1.00 93.81 197 LYS A CA 1
ATOM 1474 C C . LYS A 1 197 ? 7.019 17.726 -3.012 1.00 93.81 197 LYS A C 1
ATOM 1476 O O . LYS A 1 197 ? 8.003 17.414 -2.350 1.00 93.81 197 LYS A O 1
ATOM 1481 N N . SER A 1 198 ? 6.211 18.734 -2.681 1.00 93.12 198 SER A N 1
ATOM 1482 C CA . SER A 1 198 ? 6.409 19.541 -1.473 1.00 93.12 198 SER A CA 1
ATOM 1483 C C . SER A 1 198 ? 6.312 18.684 -0.210 1.00 93.12 198 SER A C 1
ATOM 1485 O O . SER A 1 198 ? 7.213 18.721 0.622 1.00 93.12 198 SER A O 1
ATOM 1487 N N . ILE A 1 199 ? 5.269 17.853 -0.103 1.00 93.50 199 ILE A N 1
ATOM 1488 C CA . ILE A 1 199 ? 5.084 16.920 1.020 1.00 93.50 199 ILE A CA 1
ATOM 1489 C C . ILE A 1 199 ? 6.254 15.935 1.098 1.00 93.50 199 ILE A C 1
ATOM 1491 O O . ILE A 1 199 ? 6.805 15.717 2.178 1.00 93.50 199 ILE A O 1
ATOM 1495 N N . ALA A 1 200 ? 6.671 15.379 -0.044 1.00 95.06 200 ALA A N 1
ATOM 1496 C CA . ALA A 1 200 ? 7.807 14.470 -0.103 1.00 95.06 200 ALA A CA 1
ATOM 1497 C C . ALA A 1 200 ? 9.097 15.115 0.406 1.00 95.06 200 ALA A C 1
ATOM 1499 O O . ALA A 1 200 ? 9.801 14.511 1.212 1.00 95.06 200 ALA A O 1
ATOM 1500 N N . PHE A 1 201 ? 9.398 16.347 -0.009 1.00 95.00 201 PHE A N 1
ATOM 1501 C CA . PHE A 1 201 ? 10.593 17.038 0.466 1.00 95.00 201 PHE A CA 1
ATOM 1502 C C . PHE A 1 201 ? 10.535 17.365 1.957 1.00 95.00 201 PHE A C 1
ATOM 1504 O O . PHE A 1 201 ? 11.538 17.153 2.630 1.00 95.00 201 PHE A O 1
ATOM 1511 N N . SER A 1 202 ? 9.381 17.752 2.507 1.00 95.25 202 SER A N 1
ATOM 1512 C CA . SER A 1 202 ? 9.262 17.987 3.953 1.00 95.25 202 SER A CA 1
ATOM 1513 C C . SER A 1 202 ? 9.502 16.719 4.789 1.00 95.25 202 SER A C 1
ATOM 1515 O O . SER A 1 202 ? 10.127 16.785 5.846 1.00 95.25 202 SER A O 1
ATOM 1517 N N . TRP A 1 203 ? 9.053 15.549 4.322 1.00 96.44 203 TRP A N 1
ATOM 1518 C CA . TRP A 1 203 ? 9.360 14.270 4.979 1.00 96.44 203 TRP A CA 1
ATOM 1519 C C . TRP A 1 203 ? 10.839 13.880 4.852 1.00 96.44 203 TRP A C 1
ATOM 1521 O O . TRP A 1 203 ? 11.430 13.378 5.810 1.00 96.44 203 TRP A O 1
ATOM 1531 N N . ILE A 1 204 ? 11.457 14.142 3.697 1.00 94.88 204 ILE A N 1
ATOM 1532 C CA . ILE A 1 204 ? 12.885 13.880 3.467 1.00 94.88 204 ILE A CA 1
ATOM 1533 C C . ILE A 1 204 ? 13.762 14.792 4.322 1.00 94.88 204 ILE A C 1
ATOM 1535 O O . ILE A 1 204 ? 14.754 14.324 4.865 1.00 94.88 204 ILE A O 1
ATOM 1539 N N . GLU A 1 205 ? 13.406 16.064 4.489 1.00 95.06 205 GLU A N 1
ATOM 1540 C CA . GLU A 1 205 ? 14.129 16.985 5.374 1.00 95.06 205 GLU A CA 1
ATOM 1541 C C . GLU A 1 205 ? 14.108 16.516 6.834 1.00 95.06 205 GLU A C 1
ATOM 1543 O O . GLU A 1 205 ? 15.107 16.651 7.538 1.00 95.06 205 GLU A O 1
ATOM 1548 N N . LEU A 1 206 ? 13.000 15.910 7.275 1.00 95.44 206 LEU A N 1
ATOM 1549 C CA . LEU A 1 206 ? 12.866 15.375 8.629 1.00 95.44 206 LEU A CA 1
ATOM 1550 C C . LEU A 1 206 ? 13.633 14.053 8.829 1.00 95.44 206 LEU A C 1
ATOM 1552 O O . LEU A 1 206 ? 14.141 13.800 9.920 1.00 95.44 206 LEU A O 1
ATOM 1556 N N . TYR A 1 207 ? 13.747 13.225 7.784 1.00 95.25 207 TYR A N 1
ATOM 1557 C CA . TYR A 1 207 ? 14.412 11.915 7.830 1.00 95.25 207 TYR A CA 1
ATOM 1558 C C . TYR A 1 207 ? 15.342 11.674 6.622 1.00 95.25 207 TYR A C 1
ATOM 1560 O O . TYR A 1 207 ? 15.154 10.713 5.861 1.00 95.25 207 TYR A O 1
ATOM 1568 N N . PRO A 1 208 ? 16.396 12.491 6.442 1.00 92.19 208 PRO A N 1
ATOM 1569 C CA . PRO A 1 208 ? 17.191 12.503 5.209 1.00 92.19 208 PRO A CA 1
ATOM 1570 C C . PRO A 1 208 ? 17.932 11.188 4.955 1.00 92.19 208 PRO A C 1
ATOM 1572 O O . PRO A 1 208 ? 18.109 10.778 3.810 1.00 92.19 208 PRO A O 1
ATOM 1575 N N . ASN A 1 209 ? 18.319 10.481 6.018 1.00 92.06 209 ASN A N 1
ATOM 1576 C CA . ASN A 1 209 ? 19.026 9.203 5.914 1.00 92.06 209 ASN A CA 1
ATOM 1577 C C . ASN A 1 209 ? 18.107 8.021 5.569 1.00 92.06 209 ASN A C 1
ATOM 1579 O O . ASN A 1 209 ? 18.600 6.973 5.154 1.00 92.06 209 ASN A O 1
ATOM 1583 N N . LEU A 1 210 ? 16.792 8.169 5.748 1.00 93.38 210 LEU A N 1
ATOM 1584 C CA . LEU A 1 210 ? 15.826 7.097 5.516 1.00 93.38 210 LEU A CA 1
ATOM 1585 C C . LEU A 1 210 ? 15.185 7.229 4.133 1.00 93.38 210 LEU A C 1
ATOM 1587 O O . LEU A 1 210 ? 15.199 6.270 3.358 1.00 93.38 210 LEU A O 1
ATOM 1591 N N . PHE A 1 211 ? 14.673 8.417 3.801 1.00 94.38 211 PHE A N 1
ATOM 1592 C CA . PHE A 1 211 ? 13.711 8.568 2.706 1.00 94.38 211 PHE A CA 1
ATOM 1593 C C . PHE A 1 211 ? 14.208 9.343 1.478 1.00 94.38 211 PHE A C 1
ATOM 1595 O O . PHE A 1 211 ? 13.441 9.507 0.529 1.00 94.38 211 PHE A O 1
ATOM 1602 N N . ASP A 1 212 ? 15.461 9.812 1.442 1.00 91.00 212 ASP A N 1
ATOM 1603 C CA . ASP A 1 212 ? 15.983 10.526 0.267 1.00 91.00 212 ASP A CA 1
ATOM 1604 C C . ASP A 1 212 ? 16.051 9.612 -0.976 1.00 91.00 212 ASP A C 1
ATOM 1606 O O . ASP A 1 212 ? 16.979 8.819 -1.162 1.00 91.00 212 ASP A O 1
ATOM 1610 N N . PHE A 1 213 ? 15.056 9.751 -1.857 1.00 84.31 213 PHE A N 1
ATOM 1611 C CA . PHE A 1 213 ? 14.946 9.000 -3.109 1.00 84.31 213 PHE A CA 1
ATOM 1612 C C . PHE A 1 213 ? 15.765 9.607 -4.259 1.00 84.31 213 PHE A C 1
ATOM 1614 O O . PHE A 1 213 ? 15.904 8.967 -5.303 1.00 84.31 213 PHE A O 1
ATOM 1621 N N . LYS A 1 214 ? 16.370 10.799 -4.099 1.00 78.56 214 LYS A N 1
ATOM 1622 C CA . LYS A 1 214 ? 17.324 11.330 -5.099 1.00 78.56 214 LYS A CA 1
ATOM 1623 C C . LYS A 1 214 ? 18.577 10.460 -5.175 1.00 78.56 214 LYS A C 1
ATOM 1625 O O . LYS A 1 214 ? 19.243 10.412 -6.204 1.00 78.56 214 LYS A O 1
ATOM 1630 N N . ARG A 1 215 ? 18.876 9.742 -4.090 1.00 67.81 215 ARG A N 1
ATOM 1631 C CA . ARG A 1 215 ? 19.955 8.754 -3.981 1.00 67.81 215 ARG A CA 1
ATOM 1632 C C . ARG A 1 215 ? 19.434 7.325 -4.138 1.00 67.81 215 ARG A C 1
ATOM 1634 O O . ARG A 1 215 ? 19.933 6.420 -3.470 1.00 67.81 215 ARG A O 1
ATOM 1641 N N . PHE A 1 216 ? 18.423 7.102 -4.980 1.00 75.06 216 PHE A N 1
ATOM 1642 C CA . PHE A 1 216 ? 17.916 5.757 -5.235 1.00 75.06 216 PHE A CA 1
ATOM 1643 C C . PHE A 1 216 ? 19.019 4.871 -5.835 1.00 75.06 216 PHE A C 1
ATOM 1645 O O . PHE A 1 216 ? 19.430 5.044 -6.980 1.00 75.06 216 PHE A O 1
ATOM 1652 N N . LYS A 1 217 ? 19.513 3.918 -5.038 1.00 76.31 217 LYS A N 1
ATOM 1653 C CA . LYS A 1 217 ? 20.554 2.950 -5.422 1.00 76.31 217 LYS A CA 1
ATOM 1654 C C . LYS A 1 217 ? 19.972 1.572 -5.760 1.00 76.31 217 LYS A C 1
ATOM 1656 O O . LYS A 1 217 ? 20.665 0.575 -5.601 1.00 76.31 217 LYS A O 1
ATOM 1661 N N . ARG A 1 218 ? 18.704 1.512 -6.195 1.00 77.94 218 ARG A N 1
ATOM 1662 C CA . ARG A 1 218 ? 17.967 0.252 -6.425 1.00 77.94 218 ARG A CA 1
ATOM 1663 C C . ARG A 1 218 ? 17.914 -0.654 -5.189 1.00 77.94 218 ARG A C 1
ATOM 1665 O O . ARG A 1 218 ? 18.005 -1.869 -5.293 1.00 77.94 218 ARG A O 1
ATOM 1672 N N . SER A 1 219 ? 17.774 -0.052 -4.010 1.00 83.62 219 SER A N 1
ATOM 1673 C CA . SER A 1 219 ? 17.448 -0.790 -2.789 1.00 83.62 219 SER A CA 1
ATOM 1674 C C . SER A 1 219 ? 15.953 -1.088 -2.821 1.00 83.62 219 SER A C 1
ATOM 1676 O O . SER A 1 219 ? 15.153 -0.210 -2.514 1.00 83.62 219 SER A O 1
ATOM 1678 N N . VAL A 1 220 ? 15.610 -2.284 -3.289 1.00 90.94 220 VAL A N 1
ATOM 1679 C CA . VAL A 1 220 ? 14.240 -2.746 -3.569 1.00 90.94 220 VAL A CA 1
ATOM 1680 C C . VAL A 1 220 ? 13.838 -3.896 -2.643 1.00 90.94 220 VAL A C 1
ATOM 1682 O O . VAL A 1 220 ? 13.027 -4.731 -3.004 1.00 90.94 220 VAL A O 1
ATOM 1685 N N . ASP A 1 221 ? 14.453 -3.984 -1.467 1.00 93.88 221 ASP A N 1
ATOM 1686 C CA . ASP A 1 221 ? 14.143 -4.990 -0.446 1.00 93.88 221 ASP A CA 1
ATOM 1687 C C . ASP A 1 221 ? 12.907 -4.602 0.394 1.00 93.88 221 ASP A C 1
ATOM 1689 O O . ASP A 1 221 ? 12.349 -3.514 0.237 1.00 93.88 221 ASP A O 1
ATOM 1693 N N . GLY A 1 222 ? 12.510 -5.489 1.313 1.00 94.62 222 GLY A N 1
ATOM 1694 C CA . GLY A 1 222 ? 11.361 -5.290 2.204 1.00 94.62 222 GLY A CA 1
ATOM 1695 C C . GLY A 1 222 ? 11.592 -4.338 3.387 1.00 94.62 222 GLY A C 1
ATOM 1696 O O . GLY A 1 222 ? 10.774 -4.286 4.308 1.00 94.62 222 GLY A O 1
ATOM 1697 N N . TYR A 1 223 ? 12.704 -3.590 3.426 1.00 97.38 223 TYR A N 1
ATOM 1698 C CA . TYR A 1 223 ? 12.925 -2.553 4.440 1.00 97.38 223 TYR A CA 1
ATOM 1699 C C . TYR A 1 223 ? 12.111 -1.304 4.085 1.00 97.38 223 TYR A C 1
ATOM 1701 O O . TYR A 1 223 ? 12.315 -0.707 3.028 1.00 97.38 223 TYR A O 1
ATOM 1709 N N . LEU A 1 224 ? 11.220 -0.844 4.972 1.00 97.75 224 LEU A N 1
ATOM 1710 C CA . LEU A 1 224 ? 10.217 0.165 4.606 1.00 97.75 224 LEU A CA 1
ATOM 1711 C C . LEU A 1 224 ? 10.799 1.447 3.973 1.00 97.75 224 LEU A C 1
ATOM 1713 O O . LEU A 1 224 ? 10.268 1.891 2.954 1.00 97.75 224 LEU A O 1
ATOM 1717 N N . PRO A 1 225 ? 11.889 2.057 4.476 1.00 97.19 225 PRO A N 1
ATOM 1718 C CA . PRO A 1 225 ? 12.483 3.217 3.814 1.00 97.19 225 PRO A CA 1
ATOM 1719 C C . PRO A 1 225 ? 12.936 2.955 2.374 1.00 97.19 225 PRO A C 1
ATOM 1721 O O . PRO A 1 225 ? 12.854 3.853 1.535 1.00 97.19 225 PRO A O 1
ATOM 1724 N N . ASN A 1 226 ? 13.396 1.743 2.064 1.00 97.00 226 ASN A N 1
ATOM 1725 C CA . ASN A 1 226 ? 13.755 1.341 0.708 1.00 97.00 226 ASN A CA 1
ATOM 1726 C C . ASN A 1 226 ? 12.513 1.208 -0.181 1.00 97.00 226 ASN A C 1
ATOM 1728 O O . ASN A 1 226 ? 12.513 1.759 -1.285 1.00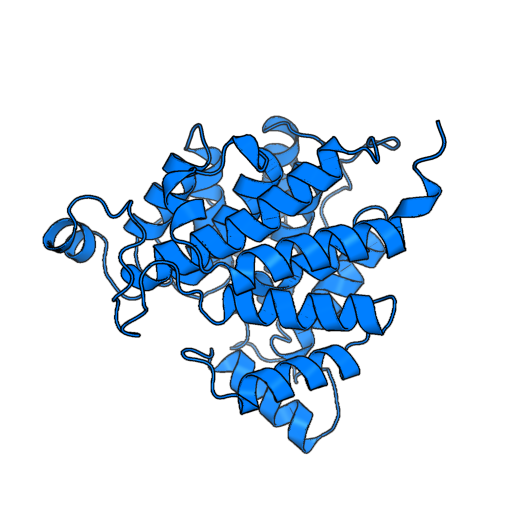 97.00 226 ASN A O 1
ATOM 1732 N N . SER A 1 227 ? 11.428 0.622 0.326 1.00 97.25 227 SER A N 1
ATOM 1733 C CA . SER A 1 227 ? 10.149 0.567 -0.392 1.00 97.25 227 SER A CA 1
ATOM 1734 C C . SER A 1 227 ? 9.565 1.952 -0.670 1.00 97.25 227 SER A C 1
ATOM 1736 O O . SER A 1 227 ? 9.168 2.244 -1.799 1.00 97.25 227 SER A O 1
ATOM 1738 N N . VAL A 1 228 ? 9.606 2.862 0.313 1.00 97.38 228 VAL A N 1
ATOM 1739 C CA . VAL A 1 228 ? 9.210 4.269 0.132 1.00 97.38 228 VAL A CA 1
ATOM 1740 C C . VAL A 1 228 ? 10.044 4.922 -0.972 1.00 97.38 228 VAL A C 1
ATOM 1742 O O . VAL A 1 228 ? 9.491 5.503 -1.904 1.00 97.38 228 VAL A O 1
ATOM 1745 N N . LYS A 1 229 ? 11.379 4.803 -0.920 1.00 97.12 229 LYS A N 1
ATOM 1746 C CA . LYS A 1 229 ? 12.255 5.370 -1.960 1.00 97.12 229 LYS A CA 1
ATOM 1747 C C . LYS A 1 229 ? 11.955 4.789 -3.342 1.00 97.12 229 LYS A C 1
ATOM 1749 O O . LYS A 1 229 ? 11.962 5.549 -4.306 1.00 97.12 229 LYS A O 1
ATOM 1754 N N . THR A 1 230 ? 11.681 3.488 -3.437 1.00 96.50 230 THR A N 1
ATOM 1755 C CA . THR A 1 230 ? 11.331 2.805 -4.692 1.00 96.50 230 THR A CA 1
ATOM 1756 C C . THR A 1 230 ? 10.032 3.361 -5.270 1.00 96.50 230 THR A C 1
ATOM 1758 O O . THR A 1 230 ? 10.030 3.846 -6.403 1.00 96.50 230 THR A O 1
ATOM 1761 N N . ALA A 1 231 ? 8.958 3.383 -4.474 1.00 96.81 231 ALA A N 1
ATOM 1762 C CA . ALA A 1 231 ? 7.660 3.897 -4.898 1.00 96.81 231 ALA A CA 1
ATOM 1763 C C . ALA A 1 231 ? 7.751 5.358 -5.371 1.00 96.81 231 ALA A C 1
ATOM 1765 O O . ALA A 1 231 ? 7.260 5.694 -6.448 1.00 96.81 231 ALA A O 1
ATOM 1766 N N . LEU A 1 232 ? 8.441 6.224 -4.619 1.00 96.69 232 LEU A N 1
ATOM 1767 C CA . LEU A 1 232 ? 8.579 7.640 -4.976 1.00 96.69 232 LEU A CA 1
ATOM 1768 C C . LEU A 1 232 ? 9.493 7.874 -6.175 1.00 96.69 232 LEU A C 1
ATOM 1770 O O . LEU A 1 232 ? 9.199 8.744 -6.995 1.00 96.69 232 LEU A O 1
ATOM 1774 N N . HIS A 1 233 ? 10.582 7.111 -6.300 1.00 96.31 233 HIS A N 1
ATOM 1775 C CA . HIS A 1 233 ? 11.474 7.213 -7.448 1.00 96.31 233 HIS A CA 1
ATOM 1776 C C . HIS A 1 233 ? 10.706 6.982 -8.749 1.00 96.31 233 HIS A C 1
ATOM 1778 O O . HIS A 1 233 ? 10.735 7.842 -9.631 1.00 96.31 233 HIS A O 1
ATOM 1784 N N . PHE A 1 234 ? 9.983 5.865 -8.860 1.00 97.00 234 PHE A N 1
ATOM 1785 C CA . PHE A 1 234 ? 9.231 5.543 -10.072 1.00 97.00 234 PHE A CA 1
ATOM 1786 C C . PHE A 1 234 ? 8.011 6.444 -10.258 1.00 97.00 234 PHE A C 1
ATOM 1788 O O . PHE A 1 234 ? 7.794 6.934 -11.364 1.00 97.00 234 PHE A O 1
ATOM 1795 N N . PHE A 1 235 ? 7.284 6.783 -9.191 1.00 97.38 235 PHE A N 1
ATOM 1796 C CA . PHE A 1 235 ? 6.153 7.707 -9.285 1.00 97.38 235 PHE A CA 1
ATOM 1797 C C . PHE A 1 235 ? 6.552 9.091 -9.826 1.00 97.38 235 PHE A C 1
ATOM 1799 O O . PHE A 1 235 ? 5.862 9.647 -10.681 1.00 97.38 235 PHE A O 1
ATOM 1806 N N . PHE A 1 236 ? 7.672 9.662 -9.365 1.00 96.12 236 PHE A N 1
ATOM 1807 C CA . PHE A 1 236 ? 8.101 10.999 -9.795 1.00 96.12 236 PHE A CA 1
ATOM 1808 C C . PHE A 1 236 ? 8.914 11.024 -11.094 1.00 96.12 236 PHE A C 1
ATOM 1810 O O . PHE A 1 236 ? 9.050 12.104 -11.678 1.00 96.12 236 PHE A O 1
ATOM 1817 N N . SER A 1 237 ? 9.471 9.891 -11.532 1.00 95.44 237 SER A N 1
ATOM 1818 C CA . SER A 1 237 ? 10.259 9.794 -12.772 1.00 95.44 237 SER A CA 1
ATOM 1819 C C . SER A 1 237 ? 9.453 9.332 -13.988 1.00 95.44 237 SER A C 1
ATOM 1821 O O . SER A 1 237 ? 9.945 9.444 -15.109 1.00 95.44 237 SER A O 1
ATOM 1823 N N . THR A 1 238 ? 8.220 8.858 -13.793 1.00 96.81 238 THR A N 1
ATOM 1824 C CA . THR A 1 238 ? 7.347 8.356 -14.865 1.00 96.81 238 THR A CA 1
ATOM 1825 C C . THR A 1 238 ? 6.151 9.274 -15.132 1.00 96.81 238 THR A C 1
ATOM 1827 O O . THR A 1 238 ? 5.832 10.177 -14.351 1.00 96.81 238 THR A O 1
ATOM 1830 N N . GLY A 1 239 ? 5.525 9.089 -16.299 1.00 95.31 239 GLY A N 1
ATOM 1831 C CA . GLY A 1 239 ? 4.452 9.948 -16.803 1.00 95.31 239 GLY A CA 1
ATOM 1832 C C . GLY A 1 239 ? 3.039 9.483 -16.455 1.00 95.31 239 GLY A C 1
ATOM 1833 O O . GLY A 1 239 ? 2.167 10.340 -16.304 1.00 95.31 239 GLY A O 1
ATOM 1834 N N . ASP A 1 240 ? 2.845 8.175 -16.285 1.00 97.88 240 ASP A N 1
ATOM 1835 C CA . ASP A 1 240 ? 1.548 7.501 -16.176 1.00 97.88 240 ASP A CA 1
ATOM 1836 C C . ASP A 1 240 ? 1.595 6.305 -15.198 1.00 97.88 240 ASP A C 1
ATOM 1838 O O . ASP A 1 240 ? 2.654 5.949 -14.669 1.00 97.88 240 ASP A O 1
ATOM 1842 N N . PHE A 1 241 ? 0.428 5.712 -14.918 1.00 98.56 241 PHE A N 1
ATOM 1843 C CA . PHE A 1 241 ? 0.282 4.601 -13.971 1.00 98.56 241 PHE A CA 1
ATOM 1844 C C . PHE A 1 241 ? 1.053 3.348 -14.406 1.00 98.56 241 PHE A C 1
ATOM 1846 O O . PHE A 1 241 ? 1.724 2.713 -13.590 1.00 98.56 241 PHE A O 1
ATOM 1853 N N . GLU A 1 242 ? 0.962 2.988 -15.686 1.00 98.69 242 GLU A N 1
ATOM 1854 C CA . GLU A 1 242 ? 1.552 1.760 -16.211 1.00 98.69 242 GLU A CA 1
ATOM 1855 C C . GLU A 1 242 ? 3.076 1.824 -16.167 1.00 98.69 242 GLU A C 1
ATOM 1857 O O . GLU A 1 242 ? 3.713 0.915 -15.641 1.00 98.69 242 GLU A O 1
ATOM 1862 N N . ALA A 1 243 ? 3.662 2.916 -16.658 1.00 98.69 243 ALA A N 1
ATOM 1863 C CA . ALA A 1 243 ? 5.099 3.140 -16.638 1.00 98.69 243 ALA A CA 1
ATOM 1864 C C . ALA A 1 243 ? 5.653 3.129 -15.207 1.00 98.69 243 ALA A C 1
ATOM 1866 O O . ALA A 1 243 ? 6.726 2.566 -14.976 1.00 98.69 243 ALA A O 1
ATOM 1867 N N . CYS A 1 244 ? 4.917 3.703 -14.246 1.00 98.62 244 CYS A N 1
ATOM 1868 C CA . CYS A 1 244 ? 5.271 3.655 -12.828 1.00 98.62 244 CYS A CA 1
ATOM 1869 C C . CYS A 1 244 ? 5.396 2.205 -12.342 1.00 98.62 244 CYS A C 1
ATOM 1871 O O . CYS A 1 244 ? 6.458 1.809 -11.860 1.00 98.62 244 CYS A O 1
ATOM 1873 N N . LEU A 1 245 ? 4.347 1.395 -12.521 1.00 98.62 245 LEU A N 1
ATOM 1874 C CA . LEU A 1 245 ? 4.349 0.018 -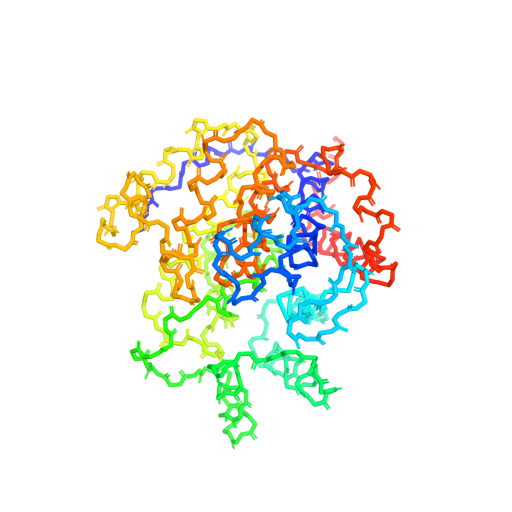12.026 1.00 98.62 245 LEU A CA 1
ATOM 1875 C C . LEU A 1 245 ? 5.308 -0.893 -12.776 1.00 98.62 245 LEU A C 1
ATOM 1877 O O . LEU A 1 245 ? 6.021 -1.658 -12.135 1.00 98.62 245 LEU A O 1
ATOM 1881 N N . VAL A 1 246 ? 5.390 -0.779 -14.103 1.00 98.75 246 VAL A N 1
ATOM 1882 C CA . VAL A 1 246 ? 6.367 -1.531 -14.899 1.00 98.75 246 VAL A CA 1
ATOM 1883 C C . VAL A 1 246 ? 7.783 -1.216 -14.419 1.00 98.75 246 VAL A C 1
ATOM 1885 O O . VAL A 1 246 ? 8.576 -2.134 -14.228 1.00 98.75 246 VAL A O 1
ATOM 1888 N N . GLY A 1 247 ? 8.103 0.053 -14.154 1.00 98.12 247 GLY A N 1
ATOM 1889 C CA . GLY A 1 247 ? 9.401 0.435 -13.600 1.00 98.12 247 GLY A CA 1
ATOM 1890 C C . GLY A 1 247 ? 9.696 -0.241 -12.257 1.00 98.12 247 GLY A C 1
ATOM 1891 O O . GLY A 1 247 ? 10.761 -0.836 -12.094 1.00 98.12 247 GLY A O 1
ATOM 1892 N N . VAL A 1 248 ? 8.733 -0.205 -11.332 1.00 98.19 248 VAL A N 1
ATOM 1893 C CA . VAL A 1 248 ? 8.860 -0.806 -9.995 1.00 98.19 248 VAL A CA 1
ATOM 1894 C C . VAL A 1 248 ? 9.080 -2.314 -10.072 1.00 98.19 248 VAL A C 1
ATOM 1896 O O . VAL A 1 248 ? 10.072 -2.808 -9.542 1.00 98.19 248 VAL A O 1
ATOM 1899 N N . VAL A 1 249 ? 8.208 -3.050 -10.765 1.00 98.50 249 VAL A N 1
ATOM 1900 C CA . VAL A 1 249 ? 8.261 -4.523 -10.761 1.00 98.50 249 VAL A CA 1
ATOM 1901 C C . VAL A 1 249 ? 9.469 -5.075 -11.521 1.00 98.50 249 VAL A C 1
ATOM 1903 O O . VAL A 1 249 ? 9.937 -6.166 -11.206 1.00 98.50 249 VAL A O 1
ATOM 1906 N N . ASN A 1 250 ? 10.019 -4.323 -12.486 1.00 98.50 250 ASN A N 1
ATOM 1907 C CA . ASN A 1 250 ? 11.259 -4.688 -13.186 1.00 98.50 250 ASN A CA 1
ATOM 1908 C C . ASN A 1 250 ? 12.526 -4.284 -12.417 1.00 98.50 250 ASN A C 1
ATOM 1910 O O . ASN A 1 250 ? 13.626 -4.694 -12.791 1.00 98.50 250 ASN A O 1
ATOM 1914 N N . ALA A 1 251 ? 12.404 -3.505 -11.338 1.00 97.44 251 ALA A N 1
ATOM 1915 C CA . ALA A 1 251 ? 13.515 -3.282 -10.420 1.00 97.44 251 ALA A CA 1
ATOM 1916 C C . ALA A 1 251 ? 13.790 -4.518 -9.538 1.00 97.44 251 ALA A C 1
AT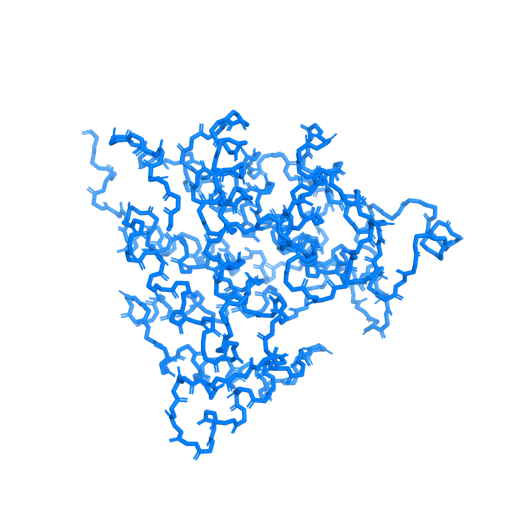OM 1918 O O . ALA A 1 251 ? 14.904 -4.649 -9.027 1.00 97.44 251 ALA A O 1
ATOM 1919 N N . GLY A 1 252 ? 12.822 -5.437 -9.432 1.00 96.81 252 GLY A N 1
ATOM 1920 C CA . GLY A 1 252 ? 12.951 -6.708 -8.723 1.00 96.81 252 GLY A CA 1
ATOM 1921 C C . GLY A 1 252 ? 12.928 -6.564 -7.202 1.00 96.81 252 GLY A C 1
ATOM 1922 O O . GLY A 1 252 ? 12.384 -5.596 -6.673 1.00 96.81 252 GLY A O 1
ATOM 1923 N N . GLY A 1 253 ? 13.531 -7.528 -6.505 1.00 97.06 253 GLY A N 1
ATOM 1924 C CA . GLY A 1 253 ? 13.519 -7.592 -5.043 1.00 97.06 253 GLY A CA 1
ATOM 1925 C C . GLY A 1 253 ? 12.124 -7.887 -4.500 1.00 97.06 253 GLY A C 1
ATOM 1926 O O . GLY A 1 253 ? 11.487 -8.836 -4.934 1.00 97.06 253 GLY A O 1
ATOM 1927 N N . ASP A 1 254 ? 11.660 -7.073 -3.566 1.00 97.88 254 ASP A N 1
ATOM 1928 C CA . ASP A 1 254 ? 10.343 -7.136 -2.924 1.00 97.88 254 ASP A CA 1
ATOM 1929 C C . ASP A 1 254 ? 9.266 -6.503 -3.828 1.00 97.88 254 ASP A C 1
ATOM 1931 O O . ASP A 1 254 ? 8.712 -5.433 -3.563 1.00 97.88 254 ASP A O 1
ATOM 1935 N N . ALA A 1 255 ? 9.137 -7.058 -5.035 1.00 98.25 255 ALA A N 1
ATOM 1936 C CA . ALA A 1 255 ? 8.495 -6.406 -6.172 1.00 98.25 255 ALA A CA 1
ATOM 1937 C C . ALA A 1 255 ? 6.967 -6.302 -6.046 1.00 98.25 255 ALA A C 1
ATOM 1939 O O . ALA A 1 255 ? 6.392 -5.343 -6.563 1.00 98.25 255 ALA A O 1
ATOM 1940 N N . ASP A 1 256 ? 6.324 -7.257 -5.378 1.00 98.31 256 ASP A N 1
ATOM 1941 C CA . ASP A 1 256 ? 4.901 -7.249 -5.033 1.00 98.31 256 ASP A CA 1
ATOM 1942 C C . ASP A 1 256 ? 4.573 -6.105 -4.079 1.00 98.31 256 ASP A C 1
ATOM 1944 O O . ASP A 1 256 ? 3.803 -5.221 -4.461 1.00 98.31 256 ASP A O 1
ATOM 1948 N N . THR A 1 257 ? 5.235 -6.013 -2.923 1.00 98.69 257 THR A N 1
ATOM 1949 C CA . THR A 1 257 ? 4.941 -4.947 -1.962 1.00 98.69 257 THR A CA 1
ATOM 1950 C C . THR A 1 257 ? 5.377 -3.573 -2.455 1.00 98.69 257 THR A C 1
ATOM 1952 O O . THR A 1 257 ? 4.647 -2.583 -2.317 1.00 98.69 257 THR A O 1
ATOM 1955 N N . ASN A 1 258 ? 6.538 -3.468 -3.110 1.00 98.56 258 ASN A N 1
ATOM 1956 C CA . ASN A 1 258 ? 6.931 -2.213 -3.753 1.00 98.56 258 ASN A CA 1
ATOM 1957 C C . ASN A 1 258 ? 5.915 -1.807 -4.833 1.00 98.56 258 ASN A C 1
ATOM 1959 O O . ASN A 1 258 ? 5.563 -0.625 -4.937 1.00 98.56 258 ASN A O 1
ATOM 1963 N N . GLY A 1 259 ? 5.428 -2.778 -5.612 1.00 98.75 259 GLY A N 1
ATOM 1964 C CA . GLY A 1 259 ? 4.378 -2.601 -6.607 1.00 98.75 259 GLY A CA 1
ATOM 1965 C C . GLY A 1 259 ? 3.075 -2.122 -5.978 1.00 98.75 259 GLY A C 1
ATOM 1966 O O . GLY A 1 259 ? 2.498 -1.146 -6.457 1.00 98.75 259 GLY A O 1
ATOM 1967 N N . ALA A 1 260 ? 2.638 -2.742 -4.883 1.00 98.88 260 ALA A N 1
ATOM 1968 C CA . ALA A 1 260 ? 1.418 -2.399 -4.163 1.00 98.88 260 ALA A CA 1
ATOM 1969 C C . ALA A 1 260 ? 1.466 -0.969 -3.606 1.00 98.88 260 ALA A C 1
ATOM 1971 O O . ALA A 1 260 ? 0.540 -0.184 -3.818 1.00 98.88 260 ALA A O 1
ATOM 1972 N N . LEU A 1 261 ? 2.572 -0.576 -2.968 1.00 98.88 261 LEU A N 1
ATOM 1973 C CA . LEU A 1 261 ? 2.760 0.779 -2.440 1.00 98.88 261 LEU A CA 1
ATOM 1974 C C . LEU A 1 261 ? 2.809 1.838 -3.550 1.00 98.88 261 LEU A C 1
ATOM 1976 O O . LEU A 1 261 ? 2.164 2.887 -3.447 1.00 98.88 261 LEU A O 1
ATOM 1980 N N . ALA A 1 262 ? 3.545 1.569 -4.631 1.00 98.75 262 ALA A N 1
ATOM 1981 C CA . ALA A 1 262 ? 3.591 2.461 -5.785 1.00 98.75 262 ALA A CA 1
ATOM 1982 C C . ALA A 1 262 ? 2.227 2.557 -6.481 1.00 98.75 262 ALA A C 1
ATOM 1984 O O . ALA A 1 262 ? 1.820 3.644 -6.886 1.00 98.75 262 ALA A O 1
ATOM 1985 N N . GLY A 1 263 ? 1.506 1.441 -6.578 1.00 98.81 263 GLY A N 1
ATOM 1986 C CA . GLY A 1 263 ? 0.184 1.340 -7.186 1.00 98.81 263 GLY A CA 1
ATOM 1987 C C . GLY A 1 263 ? -0.879 2.057 -6.376 1.00 98.81 263 GLY A C 1
ATOM 1988 O O . GLY A 1 263 ? -1.734 2.724 -6.952 1.00 98.81 263 GLY A O 1
ATOM 1989 N N . MET A 1 264 ? -0.772 2.017 -5.051 1.00 98.75 264 MET A N 1
ATOM 1990 C CA . MET A 1 264 ? -1.613 2.785 -4.142 1.00 98.75 264 MET A CA 1
ATOM 1991 C C . MET A 1 264 ? -1.476 4.290 -4.392 1.00 98.75 264 MET A C 1
ATOM 1993 O O . MET A 1 264 ? -2.474 4.979 -4.607 1.00 98.75 264 MET A O 1
ATOM 1997 N N . LEU A 1 265 ? -0.241 4.802 -4.431 1.00 98.62 265 LEU A N 1
ATOM 1998 C CA . LEU A 1 265 ? 0.031 6.220 -4.683 1.00 98.62 265 LEU A CA 1
ATOM 1999 C C . LEU A 1 265 ? -0.325 6.636 -6.118 1.00 98.62 265 LEU A C 1
ATOM 2001 O O . LEU A 1 265 ? -0.991 7.651 -6.326 1.00 98.62 265 LEU A O 1
ATOM 2005 N N . ALA A 1 266 ? 0.104 5.860 -7.114 1.00 98.50 266 ALA A N 1
ATOM 2006 C CA . ALA A 1 266 ? -0.163 6.140 -8.519 1.00 98.50 266 ALA A CA 1
ATOM 2007 C C . ALA A 1 266 ? -1.664 6.067 -8.821 1.00 98.50 266 ALA A C 1
ATOM 2009 O O . ALA A 1 266 ? -2.196 6.950 -9.484 1.00 98.50 266 ALA A O 1
ATOM 2010 N N . GLY A 1 267 ? -2.366 5.068 -8.292 1.00 98.31 267 GLY A N 1
ATOM 2011 C CA . GLY A 1 267 ? -3.809 4.916 -8.439 1.00 98.31 267 GLY A CA 1
ATOM 2012 C C . GLY A 1 267 ? -4.590 6.044 -7.766 1.00 98.31 267 GLY A C 1
ATOM 2013 O O . GLY A 1 267 ? -5.544 6.556 -8.352 1.00 98.31 267 GLY A O 1
ATOM 2014 N N . ALA A 1 268 ? -4.144 6.495 -6.587 1.00 97.81 268 ALA A N 1
ATOM 2015 C CA . ALA A 1 268 ? -4.695 7.677 -5.927 1.00 97.81 268 ALA A CA 1
ATOM 2016 C C . ALA A 1 268 ? -4.502 8.950 -6.762 1.00 97.81 268 ALA A C 1
ATOM 2018 O O . ALA A 1 268 ? -5.364 9.819 -6.757 1.00 97.81 268 ALA A O 1
ATOM 2019 N N . PHE A 1 269 ? -3.380 9.072 -7.474 1.00 97.44 269 PHE A N 1
ATOM 2020 C CA . PHE A 1 269 ? -3.041 10.263 -8.251 1.00 97.44 269 PHE A CA 1
ATOM 2021 C C . PHE A 1 269 ? -3.703 10.291 -9.638 1.00 97.44 269 PHE A C 1
ATOM 2023 O O . PHE A 1 269 ? -4.354 11.273 -9.989 1.00 97.44 269 PHE A O 1
ATOM 2030 N N . TYR A 1 270 ? -3.535 9.229 -10.429 1.00 96.50 270 TYR A N 1
ATOM 2031 C CA . TYR A 1 270 ? -4.027 9.145 -11.809 1.00 96.50 270 TYR A CA 1
ATOM 2032 C C . TYR A 1 270 ? -5.514 8.773 -11.884 1.00 96.50 270 TYR A C 1
ATOM 2034 O O . TYR A 1 270 ? -6.195 9.122 -12.846 1.00 96.50 270 TYR A O 1
ATOM 2042 N N . GLY A 1 271 ? -6.038 8.098 -10.859 1.00 94.88 271 GLY A N 1
ATOM 2043 C CA . GLY A 1 271 ? -7.420 7.642 -10.815 1.00 94.88 271 GLY A CA 1
ATOM 2044 C C . GLY A 1 271 ? -7.681 6.354 -11.613 1.00 94.88 271 GLY A C 1
ATOM 2045 O O . GLY A 1 271 ? -6.804 5.813 -12.287 1.00 94.88 271 GLY A O 1
ATOM 2046 N N . PRO A 1 272 ? -8.916 5.829 -11.535 1.00 94.00 272 PRO A N 1
ATOM 2047 C CA . PRO A 1 272 ? -9.254 4.486 -11.998 1.00 94.00 272 PRO A CA 1
ATOM 2048 C C . PRO A 1 272 ? -9.329 4.377 -13.527 1.00 94.00 272 PRO A C 1
ATOM 2050 O O . PRO A 1 272 ? -9.234 3.279 -14.069 1.00 94.00 272 PRO A O 1
ATOM 2053 N N . THR A 1 273 ? -9.497 5.496 -14.239 1.00 94.69 273 THR A N 1
ATOM 2054 C CA . THR A 1 273 ? -9.573 5.525 -15.709 1.00 94.69 273 THR A CA 1
ATOM 2055 C C . THR A 1 273 ? -8.227 5.286 -16.383 1.00 94.69 273 THR A C 1
ATOM 2057 O O . THR A 1 273 ? -8.205 4.788 -17.506 1.00 94.69 273 THR A O 1
ATOM 2060 N N . GLU A 1 274 ? -7.132 5.599 -15.688 1.00 96.62 274 GLU A N 1
ATOM 2061 C CA . GLU A 1 274 ? -5.754 5.421 -16.161 1.00 96.62 274 GLU A CA 1
ATOM 2062 C C . GLU A 1 274 ? -5.192 4.027 -15.840 1.00 96.62 274 GLU A C 1
ATOM 2064 O O . GLU A 1 274 ? -4.091 3.678 -16.264 1.00 96.62 274 GLU A O 1
ATOM 2069 N N . LEU A 1 275 ? -5.942 3.196 -15.106 1.00 98.19 275 LEU A N 1
ATOM 2070 C CA . LEU A 1 275 ? -5.538 1.822 -14.822 1.00 98.19 275 LEU A CA 1
ATOM 2071 C C . LEU A 1 275 ? -5.629 0.967 -16.101 1.00 98.19 275 LEU A C 1
ATOM 2073 O O . LEU A 1 275 ? -6.685 0.936 -16.748 1.00 98.19 275 LEU A O 1
ATOM 2077 N N . PRO A 1 276 ? -4.577 0.209 -16.468 1.00 98.44 276 PRO A N 1
ATOM 2078 C CA . PRO A 1 276 ? -4.588 -0.604 -17.675 1.00 98.44 276 PRO A CA 1
ATOM 2079 C C . PRO A 1 276 ? -5.739 -1.612 -17.690 1.00 98.44 276 PRO A C 1
ATOM 2081 O O . PRO A 1 276 ? -5.767 -2.586 -16.935 1.00 98.44 276 PRO A O 1
ATOM 2084 N N . ARG A 1 277 ? -6.677 -1.437 -18.631 1.00 97.94 277 ARG A N 1
ATOM 2085 C CA . ARG A 1 277 ? -7.847 -2.324 -18.777 1.00 97.94 277 ARG A CA 1
ATOM 2086 C C . ARG A 1 277 ? -7.467 -3.794 -18.945 1.00 97.94 277 ARG A C 1
ATOM 2088 O O . ARG A 1 277 ? -8.231 -4.667 -18.551 1.00 97.94 277 ARG A O 1
ATOM 2095 N N . ARG A 1 278 ? -6.311 -4.077 -19.557 1.00 98.19 278 ARG A N 1
ATOM 2096 C CA . ARG A 1 278 ? -5.816 -5.450 -19.737 1.00 98.19 278 ARG A CA 1
ATOM 2097 C C . ARG A 1 278 ? -5.402 -6.101 -18.416 1.00 98.19 278 ARG A C 1
ATOM 2099 O O . ARG A 1 278 ? -5.608 -7.294 -18.270 1.00 98.19 278 ARG A O 1
ATOM 2106 N N . TRP A 1 279 ? -4.910 -5.324 -17.452 1.00 98.62 279 TRP A N 1
ATOM 2107 C CA . TRP A 1 279 ? -4.587 -5.820 -16.118 1.00 98.62 279 TRP A CA 1
ATOM 2108 C C . TRP A 1 279 ? -5.852 -6.008 -15.278 1.00 98.62 279 TRP A C 1
ATOM 2110 O O . TRP A 1 279 ? -6.056 -7.078 -14.717 1.00 98.62 279 TRP A O 1
ATOM 2120 N N . LEU A 1 280 ? -6.777 -5.040 -15.301 1.00 98.19 280 LEU A N 1
ATOM 2121 C CA . LEU A 1 280 ? -8.078 -5.163 -14.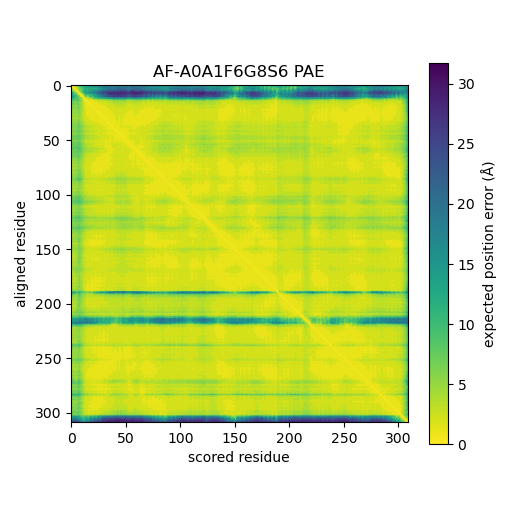623 1.00 98.19 280 LEU A CA 1
ATOM 2122 C C . LEU A 1 280 ? -8.886 -6.385 -15.090 1.00 98.19 280 LEU A C 1
ATOM 2124 O O . LEU A 1 280 ? -9.589 -7.001 -14.301 1.00 98.19 280 LEU A O 1
ATOM 2128 N N . LYS A 1 281 ? -8.789 -6.769 -16.367 1.00 97.88 281 LYS A N 1
ATOM 2129 C CA . LYS A 1 281 ? -9.452 -7.980 -16.882 1.00 97.88 281 LYS A CA 1
ATOM 2130 C C . LYS A 1 281 ? -8.879 -9.286 -16.322 1.00 97.88 281 LYS A C 1
ATOM 2132 O O . LYS A 1 281 ? -9.576 -10.294 -16.372 1.00 97.88 281 LYS A O 1
ATOM 2137 N N . VAL A 1 282 ? -7.624 -9.277 -15.876 1.00 98.06 282 VAL A N 1
ATOM 2138 C CA . VAL A 1 282 ? -6.912 -10.467 -15.389 1.00 98.06 282 VAL A CA 1
ATOM 2139 C C . VAL A 1 282 ? -6.937 -10.545 -13.865 1.00 98.06 282 VAL A C 1
ATOM 2141 O O . VAL A 1 282 ? -7.033 -11.649 -13.338 1.00 98.06 282 VAL A O 1
ATOM 2144 N N . LEU A 1 283 ? -6.901 -9.400 -13.171 1.00 97.81 283 LEU A N 1
ATOM 2145 C CA . LEU A 1 283 ? -7.067 -9.319 -11.718 1.00 97.81 283 LEU A CA 1
ATOM 2146 C C . LEU A 1 283 ? -8.320 -10.090 -11.283 1.00 97.81 283 LEU A C 1
ATOM 2148 O O . LEU A 1 283 ? -9.380 -9.961 -11.903 1.00 97.81 283 LEU A O 1
ATOM 2152 N N . ASP A 1 284 ? -8.220 -10.893 -10.228 1.00 90.75 284 ASP A N 1
ATOM 2153 C CA . ASP A 1 284 ? -9.311 -11.788 -9.861 1.00 90.75 284 ASP A CA 1
ATOM 2154 C C . ASP A 1 284 ? -10.615 -11.021 -9.543 1.00 90.75 284 ASP A C 1
ATOM 2156 O O . ASP A 1 284 ? -10.636 -9.985 -8.871 1.00 90.75 284 ASP A O 1
ATOM 2160 N N . SER A 1 285 ? -11.735 -11.500 -10.098 1.00 95.56 285 SER A N 1
ATOM 2161 C CA . SER A 1 285 ? -13.020 -10.798 -9.995 1.00 95.56 285 SER A CA 1
ATOM 2162 C C . SER A 1 285 ? -13.540 -10.661 -8.556 1.00 95.56 285 SER A C 1
ATOM 2164 O O . SER A 1 285 ? -14.061 -9.588 -8.246 1.00 95.56 285 SER A O 1
ATOM 2166 N N . PRO A 1 286 ? -13.415 -11.672 -7.667 1.00 97.50 286 PRO A N 1
ATOM 2167 C CA . PRO A 1 286 ? -13.785 -11.521 -6.261 1.00 97.50 286 PRO A CA 1
ATOM 2168 C C . PRO A 1 286 ? -13.064 -10.359 -5.570 1.00 97.50 286 PRO A C 1
ATOM 2170 O O . PRO A 1 286 ? -13.732 -9.544 -4.936 1.00 97.50 286 PRO A O 1
ATOM 2173 N N . THR A 1 287 ? -11.746 -10.222 -5.754 1.00 97.75 287 THR A N 1
ATOM 2174 C CA . THR A 1 287 ? -10.966 -9.099 -5.211 1.00 97.75 287 THR A CA 1
ATOM 2175 C C . THR A 1 287 ? -11.477 -7.762 -5.733 1.00 97.75 287 THR A C 1
ATOM 2177 O O . THR A 1 287 ? -11.713 -6.851 -4.946 1.00 97.75 287 THR A O 1
ATOM 2180 N N . GLN A 1 288 ? -11.730 -7.631 -7.039 1.00 97.94 288 GLN A N 1
ATOM 2181 C CA . GLN A 1 288 ? -12.256 -6.380 -7.602 1.00 97.94 288 GLN A CA 1
ATOM 2182 C C . GLN A 1 288 ? -13.629 -6.004 -7.033 1.00 97.94 288 GLN A C 1
ATOM 2184 O O . GLN A 1 288 ? -13.869 -4.841 -6.704 1.00 97.94 288 GLN A O 1
ATOM 2189 N N . ILE A 1 289 ? -14.541 -6.974 -6.929 1.00 98.44 289 ILE A N 1
ATOM 2190 C CA . ILE A 1 289 ? -15.880 -6.760 -6.365 1.00 98.44 289 ILE A CA 1
ATOM 2191 C C . ILE A 1 289 ? -15.761 -6.295 -4.916 1.00 98.44 289 ILE A C 1
ATOM 2193 O O . ILE A 1 289 ? -16.395 -5.313 -4.532 1.00 98.44 289 ILE A O 1
ATOM 2197 N N . GLU A 1 290 ? -14.923 -6.972 -4.136 1.00 98.62 290 GLU A N 1
ATOM 2198 C CA . GLU A 1 290 ? -14.739 -6.683 -2.722 1.00 98.62 290 GLU A CA 1
ATOM 2199 C C . GLU A 1 290 ? -14.088 -5.313 -2.493 1.00 98.62 290 GLU A C 1
ATOM 2201 O O . GLU A 1 290 ? -14.588 -4.532 -1.686 1.00 98.62 290 GLU A O 1
ATOM 2206 N N . ILE A 1 291 ? -13.060 -4.959 -3.269 1.00 98.62 291 ILE A N 1
ATOM 2207 C CA . ILE A 1 291 ? -12.451 -3.621 -3.253 1.00 98.62 291 ILE A CA 1
ATOM 2208 C C . ILE A 1 291 ? -13.508 -2.544 -3.523 1.00 98.62 291 ILE A C 1
ATOM 2210 O O . ILE A 1 291 ? -13.654 -1.596 -2.749 1.00 98.62 291 ILE A O 1
ATOM 2214 N N . ASN A 1 292 ? -14.287 -2.692 -4.598 1.00 98.06 292 ASN A N 1
ATOM 2215 C CA . ASN A 1 292 ? -15.300 -1.704 -4.976 1.00 98.06 292 ASN A CA 1
ATOM 2216 C C . ASN A 1 292 ? -16.400 -1.568 -3.915 1.00 98.06 292 ASN A C 1
ATOM 2218 O O . ASN A 1 292 ? -16.868 -0.457 -3.640 1.00 98.06 292 ASN A O 1
ATOM 2222 N N . ARG A 1 293 ? -16.798 -2.692 -3.310 1.00 98.44 293 ARG A N 1
ATOM 2223 C CA . ARG A 1 293 ? -17.754 -2.739 -2.204 1.00 98.44 293 ARG A CA 1
ATOM 2224 C C . ARG A 1 293 ? -17.211 -1.996 -0.986 1.00 98.44 293 ARG A C 1
ATOM 2226 O O . ARG A 1 293 ? -17.916 -1.136 -0.465 1.00 98.44 293 ARG A O 1
ATOM 2233 N N . GLN A 1 294 ? -15.978 -2.280 -0.562 1.00 98.62 294 GLN A N 1
ATOM 2234 C CA . GLN A 1 294 ? -15.376 -1.635 0.606 1.00 98.62 294 GLN A CA 1
ATOM 2235 C C . GLN A 1 294 ? -15.174 -0.134 0.398 1.00 98.62 294 GLN A C 1
ATOM 2237 O O . GLN A 1 294 ? -15.554 0.637 1.272 1.00 98.62 294 GLN A O 1
ATOM 2242 N N . VAL A 1 295 ? -14.671 0.304 -0.764 1.00 97.25 295 VAL A N 1
ATOM 2243 C CA . VAL A 1 295 ? -14.537 1.745 -1.056 1.00 97.25 295 VAL A CA 1
ATOM 2244 C C . VAL A 1 295 ? -15.895 2.438 -0.988 1.00 97.25 295 VAL A C 1
ATOM 2246 O O . VAL A 1 295 ? -16.013 3.505 -0.394 1.00 97.25 295 VAL A O 1
ATOM 2249 N N . SER A 1 296 ? -16.934 1.824 -1.556 1.00 95.56 296 SER A N 1
ATOM 2250 C CA . SER A 1 296 ? -18.281 2.398 -1.563 1.00 95.56 296 SER A CA 1
ATOM 2251 C C . SER A 1 296 ? -18.898 2.445 -0.160 1.00 95.56 296 SER A C 1
ATOM 2253 O O . SER A 1 296 ? -19.495 3.456 0.195 1.00 95.56 296 SER A O 1
ATOM 2255 N N . GLN A 1 297 ? -18.727 1.398 0.653 1.00 96.88 297 GLN A N 1
ATOM 2256 C CA . GLN A 1 297 ? -19.234 1.364 2.029 1.00 96.88 297 GLN A CA 1
ATOM 2257 C C . GLN A 1 297 ? -18.490 2.318 2.958 1.00 96.88 297 GLN A C 1
ATOM 2259 O O . GLN A 1 297 ? -19.142 3.046 3.697 1.00 96.88 297 GLN A O 1
ATOM 2264 N N . ILE A 1 298 ? -17.156 2.371 2.885 1.00 96.00 298 ILE A N 1
ATOM 2265 C CA . ILE A 1 298 ? -16.367 3.367 3.621 1.00 96.00 298 ILE A CA 1
ATOM 2266 C C . ILE A 1 298 ? -16.839 4.770 3.227 1.00 96.00 298 ILE A C 1
ATOM 2268 O O . ILE A 1 298 ? -17.095 5.601 4.092 1.00 96.00 298 ILE A O 1
ATOM 2272 N N . TRP A 1 299 ? -17.048 5.024 1.933 1.00 92.56 299 TRP A N 1
ATOM 2273 C CA . TRP A 1 299 ? -17.522 6.331 1.487 1.00 92.56 299 TRP A CA 1
ATOM 2274 C C . TRP A 1 299 ? -18.897 6.694 2.057 1.00 92.56 299 TRP A C 1
ATOM 2276 O O . TRP A 1 299 ? -19.076 7.771 2.616 1.00 92.56 299 TRP A O 1
ATOM 2286 N N . GLN A 1 300 ? -19.857 5.773 1.978 1.00 92.12 300 GLN A N 1
ATOM 2287 C CA . GLN A 1 300 ? -21.200 5.968 2.528 1.00 92.12 300 GLN A CA 1
ATOM 2288 C C . GLN A 1 300 ? -21.190 6.141 4.048 1.00 92.12 300 GLN A C 1
ATOM 2290 O O . GLN A 1 300 ? -21.967 6.920 4.577 1.00 92.12 300 GLN A O 1
ATOM 2295 N N . GLN A 1 301 ? -20.331 5.421 4.761 1.00 93.94 301 GLN A N 1
ATOM 2296 C CA . GLN A 1 301 ? -20.318 5.433 6.219 1.00 93.94 301 GLN A CA 1
ATOM 2297 C C . GLN A 1 301 ? -19.640 6.676 6.800 1.00 93.94 301 GLN A C 1
ATOM 2299 O O . GLN A 1 301 ? -20.062 7.156 7.849 1.00 93.94 301 GLN A O 1
ATOM 2304 N N . PHE A 1 302 ? -18.601 7.189 6.137 1.00 91.69 302 PHE A N 1
ATOM 2305 C CA . PHE A 1 302 ? -17.787 8.285 6.665 1.00 91.69 302 PHE A CA 1
ATOM 2306 C C . PHE A 1 302 ? -18.032 9.631 5.966 1.00 91.69 302 PHE A C 1
ATOM 2308 O O . PHE A 1 302 ? -17.742 10.658 6.571 1.00 91.69 302 PHE A O 1
ATOM 2315 N N . TYR A 1 303 ? -18.614 9.652 4.756 1.00 88.06 303 TYR A N 1
ATOM 2316 C CA . TYR A 1 303 ? -18.737 10.870 3.933 1.00 88.06 303 TYR A CA 1
ATOM 2317 C C . TYR A 1 303 ? -20.144 11.155 3.377 1.00 88.06 303 TYR A C 1
ATOM 2319 O O . TYR A 1 303 ? -20.331 12.152 2.683 1.00 88.06 303 TYR A O 1
ATOM 2327 N N . SER A 1 304 ? -21.176 10.364 3.708 1.00 71.88 304 SER A N 1
ATOM 2328 C CA . SER A 1 304 ? -22.546 10.578 3.189 1.00 71.88 304 SER A CA 1
ATOM 2329 C C . SER A 1 304 ? -23.173 11.927 3.557 1.00 71.88 304 SER A C 1
ATOM 2331 O O . SER A 1 304 ? -24.134 12.353 2.924 1.00 71.88 304 SER A O 1
ATOM 2333 N N . HIS A 1 305 ? -22.662 12.609 4.584 1.00 67.12 305 HIS A N 1
ATOM 2334 C CA . HIS A 1 305 ? -23.143 13.933 4.992 1.00 67.12 305 HIS A CA 1
ATOM 2335 C C . HIS A 1 305 ? -22.739 15.060 4.033 1.00 67.12 305 HIS A C 1
ATOM 2337 O O . HIS A 1 305 ? -23.180 16.190 4.216 1.00 67.12 305 HIS A O 1
ATOM 2343 N N . GLN A 1 306 ? -21.908 14.767 3.030 1.00 60.84 306 GLN A N 1
ATOM 2344 C CA . GLN A 1 306 ? -21.329 15.773 2.140 1.00 60.84 306 GLN A CA 1
ATOM 2345 C C . GLN A 1 306 ? -21.867 15.713 0.705 1.00 60.84 306 GLN A C 1
ATOM 2347 O O . GLN A 1 306 ? -21.479 16.523 -0.128 1.00 60.84 306 GLN A O 1
ATOM 2352 N N . GLU A 1 307 ? -22.814 14.808 0.428 1.00 51.91 307 GLU A N 1
ATOM 2353 C CA . GLU A 1 307 ? -23.515 14.707 -0.863 1.00 51.91 307 GLU A CA 1
ATOM 2354 C C . GLU A 1 307 ? -24.754 15.625 -0.970 1.00 51.91 307 GLU A C 1
ATOM 2356 O O . GLU A 1 307 ? -25.517 15.523 -1.932 1.00 51.91 307 GLU A O 1
ATOM 2361 N N . THR A 1 308 ? -24.992 16.529 -0.009 1.00 37.88 308 THR A N 1
ATO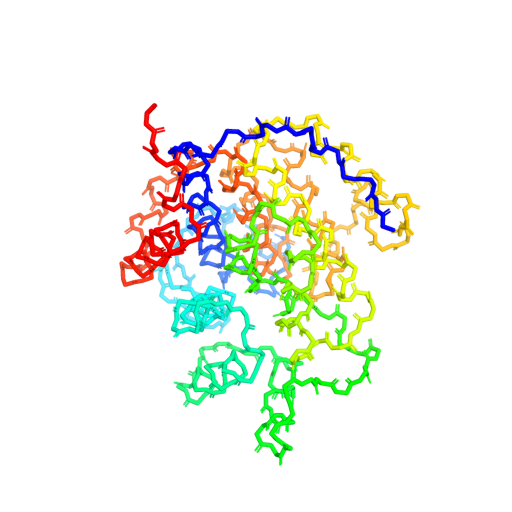M 2362 C CA . THR A 1 308 ? -26.063 17.532 -0.147 1.00 37.88 308 THR A CA 1
ATOM 2363 C C . THR A 1 308 ? -25.691 18.586 -1.202 1.00 37.88 308 THR A C 1
ATOM 2365 O O . THR A 1 308 ? -24.591 19.131 -1.118 1.00 37.88 308 THR A O 1
ATOM 2368 N N . PRO A 1 309 ? -26.581 18.853 -2.181 1.00 45.59 309 PRO A N 1
ATOM 2369 C CA . PRO A 1 309 ? -26.309 19.700 -3.345 1.00 45.59 309 PRO A CA 1
ATOM 2370 C C . PRO A 1 309 ? -26.067 21.175 -3.016 1.00 45.59 309 PRO A C 1
ATOM 2372 O O . PRO A 1 309 ? -26.629 21.668 -2.010 1.00 45.59 309 PRO A O 1
#

Organism: NCBI:txid1817772

Radius of gyration: 17.63 Å; Cα contacts (8 Å, |Δi|>4): 616; chains: 1; bounding box: 47×44×46 Å

pLDDT: mean 94.19, std 9.9, range [37.88, 98.94]